Protein AF-A0A6G1RWR8-F1 (afdb_monomer_lite)

Structure (mmCIF, N/CA/C/O backbone):
data_AF-A0A6G1RWR8-F1
#
_entry.id   AF-A0A6G1RWR8-F1
#
loop_
_atom_site.group_PDB
_atom_site.id
_atom_site.type_symbol
_atom_site.label_atom_id
_atom_site.label_alt_id
_atom_site.label_comp_id
_atom_site.label_asym_id
_atom_site.label_entity_id
_atom_site.label_seq_id
_atom_site.pdbx_PDB_ins_code
_atom_site.Cartn_x
_atom_site.Cartn_y
_atom_site.Cartn_z
_atom_site.occupancy
_atom_site.B_iso_or_equiv
_atom_site.auth_seq_id
_atom_site.auth_comp_id
_atom_site.auth_asym_id
_atom_site.auth_atom_id
_atom_site.pdbx_PDB_model_num
ATOM 1 N N . MET A 1 1 ? -0.742 19.071 -12.437 1.00 59.06 1 MET A N 1
ATOM 2 C CA . MET A 1 1 ? -0.094 18.067 -11.560 1.00 59.06 1 MET A CA 1
ATOM 3 C C . MET A 1 1 ? -0.568 18.169 -10.106 1.00 59.06 1 MET A C 1
ATOM 5 O O . MET A 1 1 ? -0.996 17.156 -9.567 1.00 59.06 1 MET A O 1
ATOM 9 N N . ALA A 1 2 ? -0.638 19.368 -9.507 1.00 69.44 2 ALA A N 1
ATOM 10 C CA . ALA A 1 2 ? -1.100 19.572 -8.121 1.00 69.44 2 ALA A CA 1
ATOM 11 C C . ALA A 1 2 ? -2.490 18.977 -7.775 1.00 69.44 2 ALA A C 1
ATOM 13 O O . ALA A 1 2 ? -2.634 18.325 -6.746 1.00 69.44 2 ALA A O 1
ATOM 14 N N . SER A 1 3 ? -3.495 19.128 -8.649 1.00 77.38 3 SER A N 1
ATOM 15 C CA . SER A 1 3 ? -4.857 18.605 -8.405 1.00 77.38 3 SER A CA 1
ATOM 16 C C . SER A 1 3 ? -4.926 17.067 -8.364 1.00 77.38 3 SER A C 1
ATOM 18 O O . SER A 1 3 ? -5.591 16.506 -7.498 1.00 77.38 3 SER A O 1
ATOM 20 N N . SER A 1 4 ? -4.173 16.376 -9.230 1.00 79.12 4 SER A N 1
ATOM 21 C CA . SER A 1 4 ? -4.110 14.903 -9.246 1.00 79.12 4 SER A CA 1
ATOM 22 C C . SER A 1 4 ? -3.431 14.353 -7.985 1.00 79.12 4 SER A C 1
ATOM 24 O O . SER A 1 4 ? -3.914 13.406 -7.363 1.00 79.12 4 SER A O 1
ATOM 26 N N . ARG A 1 5 ? -2.356 15.014 -7.536 1.00 85.38 5 ARG A N 1
ATOM 27 C CA . ARG A 1 5 ? -1.682 14.672 -6.279 1.00 85.38 5 ARG A CA 1
ATOM 28 C C . ARG A 1 5 ? -2.607 14.856 -5.076 1.00 85.38 5 ARG A C 1
ATOM 30 O O . ARG A 1 5 ? -2.681 13.965 -4.233 1.00 85.38 5 ARG A O 1
ATOM 37 N N . GLN A 1 6 ? -3.316 15.981 -5.008 1.00 87.44 6 GLN A N 1
ATOM 38 C CA . GLN A 1 6 ? -4.232 16.276 -3.909 1.00 87.44 6 GLN A CA 1
ATOM 39 C C . GLN A 1 6 ? -5.359 15.238 -3.812 1.00 87.44 6 GLN A C 1
ATOM 41 O O . GLN A 1 6 ? -5.591 14.695 -2.734 1.00 87.44 6 GLN A O 1
ATOM 46 N N . ALA A 1 7 ? -5.964 14.866 -4.943 1.00 85.38 7 ALA A N 1
ATOM 47 C CA . ALA A 1 7 ? -6.987 13.823 -4.986 1.00 85.38 7 ALA A CA 1
ATOM 48 C C . ALA A 1 7 ? -6.465 12.465 -4.477 1.00 85.38 7 ALA A C 1
ATOM 50 O O . ALA A 1 7 ? -7.168 11.750 -3.763 1.00 85.38 7 ALA A O 1
ATOM 51 N N . LYS A 1 8 ? -5.210 12.111 -4.788 1.00 86.62 8 LYS A N 1
ATOM 52 C CA . LYS A 1 8 ? -4.583 10.873 -4.295 1.00 86.62 8 LYS A CA 1
ATOM 53 C C . LYS A 1 8 ? -4.348 10.902 -2.782 1.00 86.62 8 LYS A C 1
ATOM 55 O O . LYS A 1 8 ? -4.562 9.897 -2.108 1.00 86.62 8 LYS A O 1
ATOM 60 N N . ILE A 1 9 ? -3.946 12.054 -2.243 1.00 90.19 9 ILE A N 1
ATOM 61 C CA . ILE A 1 9 ? -3.770 12.251 -0.797 1.00 90.19 9 ILE A CA 1
ATOM 62 C C . ILE A 1 9 ? -5.111 12.137 -0.073 1.00 90.19 9 ILE A C 1
ATOM 64 O O . ILE A 1 9 ? -5.192 11.478 0.961 1.00 90.19 9 ILE A O 1
ATOM 68 N N . GLU A 1 10 ? -6.159 12.761 -0.605 1.00 90.06 10 GLU A N 1
ATOM 69 C CA . GLU A 1 10 ? -7.504 12.707 -0.029 1.00 90.06 10 GLU A CA 1
ATOM 70 C C . GLU A 1 10 ? -8.055 11.281 -0.024 1.00 90.06 10 GLU A C 1
ATOM 72 O O . GLU A 1 10 ? -8.489 10.809 1.026 1.00 90.06 10 GLU A O 1
ATOM 77 N N . ARG A 1 11 ? -7.929 10.551 -1.140 1.00 86.69 11 ARG A N 1
ATOM 78 C CA . ARG A 1 11 ? -8.303 9.128 -1.210 1.00 86.69 11 ARG A CA 1
ATOM 79 C C . ARG A 1 11 ? -7.557 8.283 -0.182 1.00 86.69 11 ARG A C 1
ATOM 81 O O . ARG A 1 11 ? -8.170 7.493 0.530 1.00 86.69 11 ARG A O 1
ATOM 88 N N . TYR A 1 12 ? -6.244 8.479 -0.059 1.00 90.69 12 TYR A N 1
ATOM 89 C CA . TYR A 1 12 ? -5.443 7.755 0.926 1.00 90.69 12 TYR A CA 1
ATOM 90 C C . TYR A 1 12 ? -5.878 8.062 2.366 1.00 90.69 12 TYR A C 1
ATOM 92 O O . TYR A 1 12 ? -6.000 7.149 3.182 1.00 90.69 12 TYR A O 1
ATOM 100 N N . LYS A 1 13 ? -6.152 9.334 2.684 1.00 93.88 13 LYS A N 1
ATOM 101 C CA . LYS A 1 13 ? -6.655 9.739 4.006 1.00 93.88 13 LYS A CA 1
ATOM 102 C C . LYS A 1 13 ? -7.998 9.081 4.323 1.00 93.88 13 LYS A C 1
ATOM 104 O O . LYS A 1 13 ? -8.129 8.508 5.399 1.00 93.88 13 LYS A O 1
ATOM 109 N N . GLN A 1 14 ? -8.940 9.102 3.380 1.00 88.94 14 GLN A N 1
ATOM 110 C CA . GLN A 1 14 ? -10.250 8.460 3.531 1.00 88.94 14 GLN A CA 1
ATOM 111 C C . GLN A 1 14 ? -10.119 6.947 3.746 1.00 88.94 14 GLN A C 1
ATOM 113 O O . GLN A 1 14 ? -10.726 6.397 4.662 1.00 88.94 14 GLN A O 1
ATOM 118 N N . LYS A 1 15 ? -9.272 6.271 2.959 1.00 91.38 15 LYS A N 1
ATOM 119 C CA . LYS A 1 15 ? -8.983 4.837 3.122 1.00 91.38 15 LYS A CA 1
ATOM 120 C C . LYS A 1 15 ? -8.427 4.531 4.513 1.00 91.38 15 LYS A C 1
ATOM 122 O O . LYS A 1 15 ? -8.908 3.619 5.178 1.00 91.38 15 LYS A O 1
ATOM 127 N N . LYS A 1 16 ? -7.461 5.328 4.974 1.00 94.44 16 LYS A N 1
ATOM 128 C CA . LYS A 1 16 ? -6.841 5.164 6.293 1.00 94.44 16 LYS A CA 1
ATOM 129 C C . LYS A 1 16 ? -7.837 5.385 7.435 1.00 94.44 16 LYS A C 1
ATOM 131 O O . LYS A 1 16 ? -7.812 4.652 8.417 1.00 94.44 16 LYS A O 1
ATOM 136 N N . GLU A 1 17 ? -8.713 6.377 7.315 1.00 93.44 17 GLU A N 1
ATOM 137 C CA . GLU A 1 17 ? -9.764 6.634 8.302 1.00 93.44 17 GLU A CA 1
ATOM 138 C C . GLU A 1 17 ? -10.762 5.471 8.388 1.00 93.44 17 GLU A C 1
ATOM 140 O O . GLU A 1 17 ? -11.056 4.999 9.488 1.00 93.44 17 GLU A O 1
ATOM 145 N N . LEU A 1 18 ? -11.213 4.951 7.240 1.00 92.12 18 LEU A N 1
ATOM 146 C CA . LEU A 1 18 ? -12.083 3.774 7.178 1.00 92.12 18 LEU A CA 1
ATOM 147 C C . LEU A 1 18 ? -11.425 2.542 7.812 1.00 92.12 18 LEU A C 1
ATOM 149 O O . LEU A 1 18 ? -12.064 1.829 8.583 1.00 92.12 18 LEU A O 1
ATOM 153 N N . GLU A 1 19 ? -10.146 2.299 7.525 1.00 93.50 19 GLU A N 1
ATOM 154 C CA . GLU A 1 19 ? -9.398 1.178 8.103 1.00 93.50 19 GLU A CA 1
ATOM 155 C C . GLU A 1 19 ? -9.216 1.314 9.615 1.00 93.50 19 GLU A C 1
ATOM 157 O O . GLU A 1 19 ? -9.392 0.332 10.335 1.00 93.50 19 GLU A O 1
ATOM 162 N N . ASN A 1 20 ? -8.938 2.520 10.110 1.00 95.25 20 ASN A N 1
ATOM 163 C CA . ASN A 1 20 ? -8.843 2.781 11.545 1.00 95.25 20 ASN A CA 1
ATOM 164 C C . ASN A 1 20 ? -10.181 2.532 12.256 1.00 95.25 20 ASN A C 1
ATOM 166 O O . ASN A 1 20 ? -10.202 1.929 13.328 1.00 95.25 20 ASN A O 1
ATOM 170 N N . ARG A 1 21 ? -11.297 2.965 11.654 1.00 93.62 21 ARG A N 1
ATOM 171 C CA . ARG A 1 21 ? -12.649 2.761 12.198 1.00 93.62 21 ARG A CA 1
ATOM 172 C C . ARG A 1 21 ? -13.044 1.284 12.198 1.00 93.62 21 ARG A C 1
ATOM 174 O O . ARG A 1 21 ? -13.589 0.789 13.177 1.00 93.62 21 ARG A O 1
ATOM 181 N N . LEU A 1 22 ? -12.706 0.550 11.139 1.00 95.12 22 LEU A N 1
ATOM 182 C CA . LEU A 1 22 ? -12.885 -0.901 11.108 1.00 95.12 22 LEU A CA 1
ATOM 183 C C . LEU A 1 22 ? -12.027 -1.595 12.169 1.00 95.12 22 LEU A C 1
ATOM 185 O O . LEU A 1 22 ? -12.517 -2.494 12.842 1.00 95.12 22 LEU A O 1
ATOM 189 N N . ALA A 1 23 ? -10.772 -1.178 12.351 1.00 94.88 23 ALA A N 1
ATOM 190 C CA . ALA A 1 23 ? -9.876 -1.770 13.340 1.00 94.88 23 ALA A CA 1
ATOM 191 C C . ALA A 1 23 ? -10.373 -1.573 14.778 1.00 94.88 23 ALA A C 1
ATOM 193 O O . ALA A 1 23 ? -10.276 -2.503 15.577 1.00 94.88 23 ALA A O 1
ATOM 194 N N . SER A 1 24 ? -10.934 -0.401 15.101 1.00 92.75 24 SER A N 1
ATOM 195 C CA . SER A 1 24 ? -11.496 -0.149 16.430 1.00 92.75 24 SER A CA 1
ATOM 196 C C . SER A 1 24 ? -12.774 -0.945 16.686 1.00 92.75 24 SER A C 1
ATOM 198 O O . SER A 1 24 ? -12.946 -1.451 17.786 1.00 92.75 24 SER A O 1
ATOM 200 N N . MET A 1 25 ? -13.650 -1.092 15.688 1.00 93.19 25 MET A N 1
ATOM 201 C CA . MET A 1 25 ? -14.906 -1.843 15.824 1.00 93.19 25 MET A CA 1
ATOM 202 C C . MET A 1 25 ? -14.697 -3.360 15.803 1.00 93.19 25 MET A C 1
ATOM 204 O O . MET A 1 25 ? -15.447 -4.097 16.442 1.00 93.19 25 MET A O 1
ATOM 208 N N . ARG A 1 26 ? -13.668 -3.835 15.094 1.00 94.81 26 ARG A N 1
ATOM 209 C CA . ARG A 1 26 ? -13.387 -5.260 14.889 1.00 94.81 26 ARG A CA 1
ATOM 210 C C . ARG A 1 26 ? -13.310 -6.042 16.196 1.00 94.81 26 ARG A C 1
ATOM 212 O O . ARG A 1 26 ? -13.895 -7.113 16.284 1.00 94.81 26 ARG A O 1
ATOM 219 N N . THR A 1 27 ? -12.622 -5.509 17.202 1.00 93.81 27 THR A N 1
ATOM 220 C CA . THR A 1 27 ? -12.451 -6.183 18.496 1.00 93.81 27 THR A CA 1
ATOM 221 C C . THR A 1 27 ? -13.779 -6.393 19.218 1.00 93.81 27 THR A C 1
ATOM 223 O O . THR A 1 27 ? -13.993 -7.467 19.767 1.00 93.81 27 THR A O 1
ATOM 226 N N . PHE A 1 28 ? -14.679 -5.406 19.184 1.00 92.81 28 PHE A N 1
ATOM 227 C CA . PHE A 1 28 ? -16.002 -5.487 19.815 1.00 92.81 28 PHE A CA 1
ATOM 228 C C . PHE A 1 28 ? -16.946 -6.437 19.072 1.00 92.81 28 PHE A C 1
ATOM 230 O O . PHE A 1 28 ? -17.734 -7.148 19.695 1.00 92.81 28 PHE A O 1
ATOM 237 N N . VAL A 1 29 ? -16.858 -6.465 17.739 1.00 93.31 29 VAL A N 1
ATOM 238 C CA . VAL A 1 29 ? -17.650 -7.380 16.907 1.00 93.31 29 VAL A CA 1
ATOM 239 C C . VAL A 1 29 ? -17.175 -8.823 17.093 1.00 93.31 29 VAL A C 1
ATOM 241 O O . VAL A 1 29 ? -17.995 -9.710 17.308 1.00 93.31 29 VAL A O 1
ATOM 244 N N . GLU A 1 30 ? -15.861 -9.070 17.073 1.00 93.38 30 GLU A N 1
ATOM 245 C CA . GLU A 1 30 ? -15.286 -10.408 17.277 1.00 93.38 30 GLU A CA 1
ATOM 246 C C . GLU A 1 30 ? -15.487 -10.925 18.713 1.00 93.38 30 GLU A C 1
ATOM 248 O O . GLU A 1 30 ? -15.671 -12.126 18.904 1.00 93.38 30 GLU A O 1
ATOM 253 N N . SER A 1 31 ? -15.495 -10.042 19.721 1.00 93.81 31 SER A N 1
ATOM 254 C CA . SER A 1 31 ? -15.768 -10.414 21.118 1.00 93.81 31 SER A CA 1
ATOM 255 C C . SER A 1 31 ? -17.254 -10.644 21.420 1.00 93.81 31 SER A C 1
ATOM 257 O O . SER A 1 31 ? -17.584 -11.082 22.523 1.00 93.81 31 SER A O 1
ATOM 259 N N . GLY A 1 32 ? -18.152 -10.353 20.472 1.00 93.06 32 GLY A N 1
ATOM 260 C CA . GLY A 1 32 ? -19.601 -10.466 20.655 1.00 93.06 32 GLY A CA 1
ATOM 261 C C . GLY A 1 32 ? -20.195 -9.420 21.606 1.00 93.06 32 GLY A C 1
ATOM 262 O O . GLY A 1 32 ? -21.299 -9.613 22.106 1.00 93.06 32 GLY A O 1
ATOM 263 N N . GLN A 1 33 ? -19.468 -8.335 21.881 1.00 94.56 33 GLN A N 1
ATOM 264 C CA . GLN A 1 33 ? -19.919 -7.230 22.736 1.00 94.56 33 GLN A CA 1
ATOM 265 C C . GLN A 1 33 ? -20.594 -6.100 21.949 1.00 94.56 33 GLN A C 1
ATOM 267 O O . GLN A 1 33 ? -21.084 -5.154 22.559 1.00 94.56 33 GLN A O 1
ATOM 272 N N . ALA A 1 34 ? -20.571 -6.167 20.617 1.00 94.25 34 ALA A N 1
ATOM 273 C CA . ALA A 1 34 ? -21.167 -5.164 19.748 1.00 94.25 34 ALA A CA 1
ATOM 274 C C . ALA A 1 34 ? -22.686 -5.343 19.611 1.00 94.25 34 ALA A C 1
ATOM 276 O O . ALA A 1 34 ? -23.177 -6.458 19.419 1.00 94.25 34 ALA A O 1
ATOM 277 N N . ASP A 1 35 ? -23.411 -4.227 19.630 1.00 95.06 35 ASP A N 1
ATOM 278 C CA . ASP A 1 35 ? -24.854 -4.199 19.381 1.00 95.06 35 ASP A CA 1
ATOM 279 C C . ASP A 1 35 ? -25.171 -4.472 17.894 1.00 95.06 35 ASP A C 1
ATOM 281 O O . ASP A 1 35 ? -24.317 -4.301 17.019 1.00 95.06 35 ASP A O 1
ATOM 285 N N . GLU A 1 36 ? -26.416 -4.848 17.568 1.00 95.81 36 GLU A N 1
ATOM 286 C CA . GLU A 1 36 ? -26.823 -5.185 16.187 1.00 95.81 36 GLU A CA 1
ATOM 287 C C . GLU A 1 36 ? -26.507 -4.060 15.183 1.00 95.81 36 GLU A C 1
ATOM 289 O O . GLU A 1 36 ? -26.007 -4.311 14.083 1.00 95.81 36 GLU A O 1
ATOM 294 N N . ASP A 1 37 ? -26.739 -2.806 15.579 1.00 95.06 37 ASP A N 1
ATOM 295 C CA . ASP A 1 37 ? -26.461 -1.642 14.738 1.00 95.06 37 ASP A CA 1
ATOM 296 C C . ASP A 1 37 ? -24.958 -1.449 14.489 1.00 95.06 37 ASP A C 1
ATOM 298 O O . ASP A 1 37 ? -24.558 -1.125 13.369 1.00 95.06 37 ASP A O 1
ATOM 302 N N . GLN A 1 38 ? -24.112 -1.726 15.486 1.00 94.19 38 GLN A N 1
ATOM 303 C CA . GLN A 1 38 ? -22.653 -1.655 15.348 1.00 94.19 38 GLN A CA 1
ATOM 304 C C . GLN A 1 38 ? -22.124 -2.764 14.436 1.00 94.19 38 GLN A C 1
ATOM 306 O O . GLN A 1 38 ? -21.238 -2.527 13.615 1.00 94.19 38 GLN A O 1
ATOM 311 N N . ILE A 1 39 ? -22.693 -3.968 14.540 1.00 95.06 39 ILE A N 1
ATOM 312 C CA . ILE A 1 39 ? -22.370 -5.091 13.655 1.00 95.06 39 ILE A CA 1
ATOM 313 C C . ILE A 1 39 ? -22.747 -4.740 12.211 1.00 95.06 39 ILE A C 1
ATOM 315 O O . ILE A 1 39 ? -21.956 -4.950 11.286 1.00 95.06 39 ILE A O 1
ATOM 319 N N . ARG A 1 40 ? -23.935 -4.158 12.001 1.00 96.56 40 ARG A N 1
ATOM 320 C CA . ARG A 1 40 ? -24.382 -3.718 10.675 1.00 96.56 40 ARG A CA 1
ATOM 321 C C . ARG A 1 40 ? -23.455 -2.644 10.106 1.00 96.56 40 ARG A C 1
ATOM 323 O O . ARG A 1 40 ? -23.021 -2.773 8.963 1.00 96.56 40 ARG A O 1
ATOM 330 N N . GLU A 1 41 ? -23.121 -1.619 10.891 1.00 95.38 41 GLU A N 1
ATOM 331 C CA . GLU A 1 41 ? -22.192 -0.557 10.483 1.00 95.38 41 GLU A CA 1
ATOM 332 C C . GLU A 1 41 ? -20.818 -1.132 10.107 1.00 95.38 41 GLU A C 1
ATOM 334 O O . GLU A 1 41 ? -20.287 -0.802 9.045 1.00 95.38 41 GLU A O 1
ATOM 339 N N . PHE A 1 42 ? -20.278 -2.050 10.913 1.00 96.56 42 PHE A N 1
ATOM 340 C CA . PHE A 1 42 ? -19.000 -2.708 10.644 1.00 96.56 42 PHE A CA 1
ATOM 341 C C . PHE A 1 42 ? -18.982 -3.405 9.277 1.00 96.56 42 PHE A C 1
ATOM 343 O O . PHE A 1 42 ? -18.079 -3.170 8.470 1.00 96.56 42 PHE A O 1
ATOM 350 N N . TYR A 1 43 ? -19.992 -4.222 8.966 1.00 95.94 43 TYR A N 1
ATOM 351 C CA . TYR A 1 43 ? -20.035 -4.928 7.683 1.00 95.94 43 TYR A CA 1
ATOM 352 C C . TYR A 1 43 ? -20.311 -4.000 6.495 1.00 95.94 43 TYR A C 1
ATOM 354 O O . TYR A 1 43 ? -19.751 -4.214 5.418 1.00 95.94 43 TYR A O 1
ATOM 362 N N . VAL A 1 44 ? -21.101 -2.937 6.672 1.00 96.44 44 VAL A N 1
ATOM 363 C CA . VAL A 1 44 ? -21.294 -1.915 5.629 1.00 96.44 44 VAL A CA 1
ATOM 364 C C . VAL A 1 44 ? -19.974 -1.205 5.316 1.00 96.44 44 VAL A C 1
ATOM 366 O O . VAL A 1 44 ? -19.606 -1.090 4.144 1.00 96.44 44 VAL A O 1
ATOM 369 N N . LEU A 1 45 ? -19.219 -0.797 6.340 1.00 95.62 45 LEU A N 1
ATOM 370 C CA . LEU A 1 45 ? -17.889 -0.203 6.177 1.00 95.62 45 LEU A CA 1
ATOM 371 C C . LEU A 1 45 ? -16.907 -1.182 5.519 1.00 95.62 45 LEU A C 1
ATOM 373 O O . LEU A 1 45 ? -16.110 -0.787 4.665 1.00 95.62 45 LEU A O 1
ATOM 377 N N . GLN A 1 46 ? -16.987 -2.471 5.857 1.00 95.56 46 GLN A N 1
ATOM 378 C CA . GLN A 1 46 ? -16.152 -3.506 5.253 1.00 95.56 46 GLN A CA 1
ATOM 379 C C . GLN A 1 46 ? -16.438 -3.660 3.752 1.00 95.56 46 GLN A C 1
ATOM 381 O O . GLN A 1 46 ? -15.502 -3.758 2.955 1.00 95.56 46 GLN A O 1
ATOM 386 N N . ILE A 1 47 ? -17.713 -3.645 3.351 1.00 96.19 47 ILE A N 1
ATOM 387 C CA . ILE A 1 47 ? -18.119 -3.678 1.940 1.00 96.19 47 ILE A CA 1
ATOM 388 C C . ILE A 1 47 ? -17.613 -2.427 1.217 1.00 96.19 47 ILE A C 1
ATOM 390 O O . ILE A 1 47 ? -17.011 -2.541 0.152 1.00 96.19 47 ILE A O 1
ATOM 394 N N . GLN A 1 48 ? -17.785 -1.240 1.807 1.00 93.56 48 GLN A N 1
ATOM 395 C CA . GLN A 1 48 ? -17.291 0.012 1.226 1.00 93.56 48 GLN A CA 1
ATOM 396 C C . GLN A 1 48 ? -15.772 -0.002 1.024 1.00 93.56 48 GLN A C 1
ATOM 398 O O . GLN A 1 48 ? -15.291 0.384 -0.044 1.00 93.56 48 GLN A O 1
ATOM 403 N N . LYS A 1 49 ? -15.010 -0.505 2.005 1.00 94.81 49 LYS A N 1
ATOM 404 C CA . LYS A 1 49 ? -13.562 -0.708 1.869 1.00 94.81 49 LYS A CA 1
ATOM 405 C C . LYS A 1 49 ? -13.247 -1.583 0.653 1.00 94.81 49 LYS A C 1
ATOM 407 O O . LYS A 1 49 ? -12.425 -1.193 -0.174 1.00 94.81 49 LYS A O 1
ATOM 412 N N . TRP A 1 50 ? -13.897 -2.740 0.532 1.00 95.81 50 TRP A N 1
ATOM 413 C CA . TRP A 1 50 ? -13.645 -3.676 -0.565 1.00 95.81 50 TRP A CA 1
ATOM 414 C C . TRP A 1 50 ? -14.052 -3.134 -1.932 1.00 95.81 50 TRP A C 1
ATOM 416 O O . TRP A 1 50 ? -13.356 -3.412 -2.906 1.00 95.81 50 TRP A O 1
ATOM 426 N N . ILE A 1 51 ? -15.113 -2.329 -2.019 1.00 94.00 51 ILE A N 1
ATOM 427 C CA . ILE A 1 51 ? -15.478 -1.621 -3.253 1.00 94.00 51 ILE A CA 1
ATOM 428 C C . ILE A 1 51 ? -14.331 -0.700 -3.676 1.00 94.00 51 ILE A C 1
ATOM 430 O O . ILE A 1 51 ? -13.864 -0.787 -4.809 1.00 94.00 51 ILE A O 1
ATOM 434 N N . ASN A 1 52 ? -13.830 0.129 -2.757 1.00 90.25 52 ASN A N 1
ATOM 435 C CA . ASN A 1 52 ? -12.730 1.048 -3.048 1.00 90.25 52 ASN A CA 1
ATOM 436 C C . ASN A 1 52 ? -11.456 0.302 -3.464 1.00 90.25 52 ASN A C 1
ATOM 438 O O . ASN A 1 52 ? -10.842 0.657 -4.464 1.00 90.25 52 ASN A O 1
ATOM 442 N N . THR A 1 53 ? -11.090 -0.765 -2.746 1.00 93.69 53 THR A N 1
ATOM 443 C CA . THR A 1 53 ? -9.950 -1.614 -3.121 1.00 93.69 53 THR A CA 1
ATOM 444 C C . THR A 1 53 ? -10.149 -2.245 -4.495 1.00 93.69 53 THR A C 1
ATOM 446 O O . THR A 1 53 ? -9.239 -2.207 -5.309 1.00 93.69 53 THR A O 1
ATOM 449 N N . SER A 1 54 ? -11.339 -2.763 -4.798 1.00 95.75 54 SER A N 1
ATOM 450 C CA . SER A 1 54 ? -11.611 -3.382 -6.101 1.00 95.75 54 SER A CA 1
ATOM 451 C C . SER A 1 54 ? -11.466 -2.383 -7.248 1.00 95.75 54 SER A C 1
ATOM 453 O O . SER A 1 54 ? -10.916 -2.729 -8.285 1.00 95.75 54 SER A O 1
ATOM 455 N N . LEU A 1 55 ? -11.910 -1.135 -7.066 1.00 90.31 55 LEU A N 1
ATOM 456 C CA . LEU A 1 55 ? -11.731 -0.081 -8.068 1.00 90.31 55 LEU A CA 1
ATOM 457 C C . LEU A 1 55 ? -10.250 0.273 -8.281 1.00 90.31 55 LEU A C 1
ATOM 459 O O . LEU A 1 55 ? -9.834 0.441 -9.425 1.00 90.31 55 LEU A O 1
ATOM 463 N N . GLU A 1 56 ? -9.457 0.353 -7.206 1.00 89.88 56 GLU A N 1
ATOM 464 C CA . GLU A 1 56 ? -8.000 0.566 -7.285 1.00 89.88 56 GLU A CA 1
ATOM 465 C C . GLU A 1 56 ? -7.299 -0.590 -8.021 1.00 89.88 56 GLU A C 1
ATOM 467 O O . GLU A 1 56 ? -6.457 -0.356 -8.889 1.00 89.88 56 GLU A O 1
ATOM 472 N N . GLU A 1 57 ? -7.674 -1.834 -7.716 1.00 95.75 57 GLU A N 1
ATOM 473 C CA . GLU A 1 57 ? -7.113 -3.025 -8.361 1.00 95.75 57 GLU A CA 1
ATOM 474 C C . GLU A 1 57 ? -7.500 -3.119 -9.842 1.00 95.75 57 GLU A C 1
ATOM 476 O O . GLU A 1 57 ? -6.665 -3.484 -10.663 1.00 95.75 57 GLU A O 1
ATOM 481 N N . ILE A 1 58 ? -8.725 -2.736 -10.222 1.00 96.19 58 ILE A N 1
ATOM 482 C CA . ILE A 1 58 ? -9.137 -2.684 -11.636 1.00 96.19 58 ILE A CA 1
ATOM 483 C C . ILE A 1 58 ? -8.264 -1.693 -12.415 1.00 96.19 58 ILE A C 1
ATOM 485 O O . ILE A 1 58 ? -7.759 -2.038 -13.481 1.00 96.19 58 ILE A O 1
ATOM 489 N N . GLU A 1 59 ? -8.027 -0.495 -11.873 1.00 92.12 59 GLU A N 1
ATOM 490 C CA . GLU A 1 59 ? -7.147 0.495 -12.508 1.00 92.12 59 GLU A CA 1
ATOM 491 C C . GLU A 1 59 ? -5.706 -0.031 -12.642 1.00 92.12 59 GLU A C 1
ATOM 493 O O . GLU A 1 59 ? -5.065 0.153 -13.680 1.00 92.12 59 GLU A O 1
ATOM 498 N N . SER A 1 60 ? -5.208 -0.724 -11.614 1.00 95.56 60 SER A N 1
ATOM 499 C CA . SER A 1 60 ? -3.891 -1.374 -11.623 1.00 95.56 60 SER A CA 1
ATOM 500 C C . SER A 1 60 ? -3.791 -2.455 -12.709 1.00 95.56 60 SER A C 1
ATOM 502 O O . SER A 1 60 ? -2.847 -2.461 -13.504 1.00 95.56 60 SER A O 1
ATOM 504 N N . ILE A 1 61 ? -4.803 -3.325 -12.807 1.00 97.00 61 ILE A N 1
ATOM 505 C CA . ILE A 1 61 ? -4.883 -4.385 -13.820 1.00 97.00 61 ILE A CA 1
ATOM 506 C C . ILE A 1 61 ? -4.935 -3.785 -15.227 1.00 97.00 61 ILE A C 1
ATOM 508 O O . ILE A 1 61 ? -4.239 -4.268 -16.121 1.00 97.00 61 ILE A O 1
ATOM 512 N N . ASP A 1 62 ? -5.711 -2.723 -15.447 1.00 96.00 62 ASP A N 1
ATOM 513 C CA . ASP A 1 62 ? -5.789 -2.061 -16.751 1.00 96.00 62 ASP A CA 1
ATOM 514 C C . ASP A 1 62 ? -4.418 -1.520 -17.193 1.00 96.00 62 ASP A C 1
ATOM 516 O O . ASP A 1 62 ? -4.013 -1.706 -18.347 1.00 96.00 62 ASP A O 1
ATOM 520 N N . GLN A 1 63 ? -3.658 -0.917 -16.272 1.00 94.00 63 GLN A N 1
ATOM 521 C CA . GLN A 1 63 ? -2.293 -0.448 -16.536 1.00 94.00 63 GLN A CA 1
ATOM 522 C C . GLN A 1 63 ? -1.340 -1.610 -16.855 1.00 94.00 63 GLN A C 1
ATOM 524 O O . GLN A 1 63 ? -0.573 -1.534 -17.821 1.00 94.00 63 GLN A O 1
ATOM 529 N N . GLU A 1 64 ? -1.407 -2.710 -16.101 1.00 95.44 64 GLU A N 1
ATOM 530 C CA . GLU A 1 64 ? -0.600 -3.907 -16.360 1.00 95.44 64 GLU A CA 1
ATOM 531 C C . GLU A 1 64 ? -0.923 -4.516 -17.732 1.00 95.44 64 GLU A C 1
ATOM 533 O O . GLU A 1 64 ? -0.022 -4.840 -18.514 1.00 95.44 64 GLU A O 1
ATOM 538 N N . MET A 1 65 ? -2.208 -4.605 -18.077 1.00 94.88 65 MET A N 1
ATOM 539 C CA . MET A 1 65 ? -2.670 -5.143 -19.353 1.00 94.88 65 MET A CA 1
ATOM 540 C C . MET A 1 65 ? -2.120 -4.359 -20.547 1.00 94.88 65 MET A C 1
ATOM 542 O O . MET A 1 65 ? -1.779 -4.965 -21.567 1.00 94.88 65 MET A O 1
ATOM 546 N N . VAL A 1 66 ? -1.974 -3.034 -20.441 1.00 95.12 66 VAL A N 1
ATOM 547 C CA . VAL A 1 66 ? -1.328 -2.211 -21.480 1.00 95.12 66 VAL A CA 1
ATOM 548 C C . VAL A 1 66 ? 0.139 -2.614 -21.674 1.00 95.12 66 VAL A C 1
ATOM 550 O O . VAL A 1 66 ? 0.587 -2.784 -22.813 1.00 95.12 66 VAL A O 1
ATOM 553 N N . ILE A 1 67 ? 0.882 -2.833 -20.586 1.00 92.44 67 ILE A N 1
ATOM 554 C CA . ILE A 1 67 ? 2.295 -3.249 -20.630 1.00 92.44 67 ILE A CA 1
ATOM 555 C C . ILE A 1 67 ? 2.428 -4.664 -21.210 1.00 92.44 67 ILE A C 1
ATOM 557 O O . ILE A 1 67 ? 3.284 -4.929 -22.057 1.00 92.44 67 ILE A O 1
ATOM 561 N N . LEU A 1 68 ? 1.564 -5.590 -20.797 1.00 92.50 68 LEU A N 1
ATOM 562 C CA . LEU A 1 68 ? 1.582 -6.963 -21.300 1.00 92.50 68 LEU A CA 1
ATOM 563 C C . LEU A 1 68 ? 1.267 -7.026 -22.800 1.00 92.50 68 LEU A C 1
ATOM 565 O O . LEU A 1 68 ? 1.927 -7.766 -23.539 1.00 92.50 68 LEU A O 1
ATOM 569 N N . ARG A 1 69 ? 0.312 -6.216 -23.272 1.00 93.69 69 ARG A N 1
ATOM 570 C CA . ARG A 1 69 ? -0.006 -6.093 -24.702 1.00 93.69 69 ARG A CA 1
ATOM 571 C C . ARG A 1 69 ? 1.158 -5.501 -25.494 1.00 93.69 69 ARG A C 1
ATOM 573 O O . ARG A 1 69 ? 1.501 -6.053 -26.539 1.00 93.69 69 ARG A O 1
ATOM 580 N N . SER A 1 70 ? 1.807 -4.446 -24.994 1.00 85.56 70 SER A N 1
ATOM 581 C CA . SER A 1 70 ? 2.959 -3.838 -25.678 1.00 85.56 70 SER A CA 1
ATOM 582 C C . SER A 1 70 ? 4.156 -4.797 -25.766 1.00 85.56 70 SER A C 1
ATOM 584 O O . SER A 1 70 ? 4.804 -4.898 -26.813 1.00 85.56 70 SER A O 1
ATOM 586 N N . ARG A 1 71 ? 4.394 -5.611 -24.726 1.00 82.38 71 ARG A N 1
ATOM 587 C CA . ARG A 1 71 ? 5.380 -6.703 -24.762 1.00 82.38 71 ARG A CA 1
ATOM 588 C C . ARG A 1 71 ? 5.028 -7.765 -25.802 1.00 82.38 71 ARG A C 1
ATOM 590 O O . ARG A 1 71 ? 5.914 -8.245 -26.505 1.00 82.38 71 ARG A O 1
ATOM 597 N N . ALA A 1 72 ? 3.757 -8.152 -25.902 1.00 73.31 72 ALA A N 1
ATOM 598 C CA . ALA A 1 72 ? 3.308 -9.133 -26.889 1.00 73.31 72 ALA A CA 1
ATOM 599 C C . ALA A 1 72 ? 3.519 -8.633 -28.328 1.00 73.31 72 ALA A C 1
ATOM 601 O O . ALA A 1 72 ? 3.968 -9.404 -29.176 1.00 73.31 72 ALA A O 1
ATOM 602 N N . THR A 1 73 ? 3.289 -7.340 -28.589 1.00 73.06 73 THR A N 1
ATOM 603 C CA . THR A 1 73 ? 3.597 -6.721 -29.889 1.00 73.06 73 THR A CA 1
ATOM 604 C C . THR A 1 73 ? 5.098 -6.601 -30.151 1.00 73.06 73 THR A C 1
ATOM 606 O O . THR A 1 73 ? 5.527 -6.825 -31.275 1.00 73.06 73 THR A O 1
ATOM 609 N N . ALA A 1 74 ? 5.919 -6.339 -29.128 1.00 64.88 74 ALA A N 1
ATOM 610 C CA . ALA A 1 74 ? 7.379 -6.279 -29.265 1.00 64.88 74 ALA A CA 1
ATOM 611 C C . ALA A 1 74 ? 8.029 -7.660 -29.487 1.00 64.88 74 ALA A C 1
ATOM 613 O O . ALA A 1 74 ? 9.154 -7.746 -29.971 1.00 64.88 74 ALA A O 1
ATOM 614 N N . LYS A 1 75 ? 7.330 -8.747 -29.135 1.00 60.97 75 LYS A N 1
ATOM 615 C CA . LYS A 1 75 ? 7.771 -10.131 -29.367 1.00 60.97 75 LYS A CA 1
ATOM 616 C C . LYS A 1 75 ? 7.377 -10.667 -30.751 1.00 60.97 75 LYS A C 1
ATOM 618 O O . LYS A 1 75 ? 7.767 -11.783 -31.089 1.00 60.97 75 LYS A O 1
ATOM 623 N N . GLN A 1 76 ? 6.617 -9.908 -31.546 1.00 53.75 76 GLN A N 1
ATOM 624 C CA . GLN A 1 76 ? 6.403 -10.246 -32.953 1.00 53.75 76 GLN A CA 1
ATOM 625 C C . GLN A 1 76 ? 7.727 -10.055 -33.709 1.00 53.75 76 GLN A C 1
ATOM 627 O O . GLN A 1 76 ? 8.296 -8.964 -33.643 1.00 53.75 76 GLN A O 1
ATOM 632 N N . PRO A 1 77 ? 8.246 -11.082 -34.404 1.00 52.88 77 PRO A N 1
ATOM 633 C CA . PRO A 1 77 ? 9.453 -10.947 -35.205 1.00 52.88 77 PRO A CA 1
ATOM 634 C C . PRO A 1 77 ? 9.146 -10.033 -36.392 1.00 52.88 77 PRO A C 1
ATOM 636 O O . PRO A 1 77 ? 8.589 -10.459 -37.403 1.00 52.88 77 PRO A O 1
ATOM 639 N N . SER A 1 78 ? 9.480 -8.751 -36.276 1.00 52.62 78 SER A N 1
ATOM 640 C CA . SER A 1 78 ? 9.518 -7.882 -37.439 1.00 52.62 78 SER A CA 1
ATOM 641 C C . SER A 1 78 ? 10.730 -8.267 -38.296 1.00 52.62 78 SER A C 1
ATOM 643 O O . SER A 1 78 ? 11.878 -8.012 -37.943 1.00 52.62 78 SER A O 1
ATOM 645 N N . ALA A 1 79 ? 10.405 -8.854 -39.451 1.00 53.91 79 ALA A N 1
ATOM 646 C CA . ALA A 1 79 ? 11.217 -9.060 -40.655 1.00 53.91 79 ALA A CA 1
ATOM 647 C C . ALA A 1 79 ? 11.946 -10.422 -40.826 1.00 53.91 79 ALA A C 1
ATOM 649 O O . ALA A 1 79 ? 12.357 -11.054 -39.851 1.00 53.91 79 ALA A O 1
ATOM 650 N N . PRO A 1 80 ? 12.078 -10.896 -42.092 1.00 53.03 80 PRO A N 1
ATOM 651 C CA . PRO A 1 80 ? 12.629 -12.209 -42.428 1.00 53.03 80 PRO A CA 1
ATOM 652 C C . PRO A 1 80 ? 14.117 -12.312 -42.064 1.00 53.03 80 PRO A C 1
ATOM 654 O O . PRO A 1 80 ? 14.795 -11.287 -41.957 1.00 53.03 80 PRO A O 1
ATOM 657 N N . PRO A 1 81 ? 14.670 -13.534 -41.941 1.00 48.69 81 PRO A N 1
ATOM 658 C CA . PRO A 1 81 ? 16.070 -13.736 -41.611 1.00 48.69 81 PRO A CA 1
ATOM 659 C C . PRO A 1 81 ? 16.934 -13.366 -42.821 1.00 48.69 81 PRO A C 1
ATOM 661 O O . PRO A 1 81 ? 17.342 -14.219 -43.605 1.00 48.69 81 PRO A O 1
ATOM 664 N N . HIS A 1 82 ? 17.256 -12.087 -42.989 1.00 49.84 82 HIS 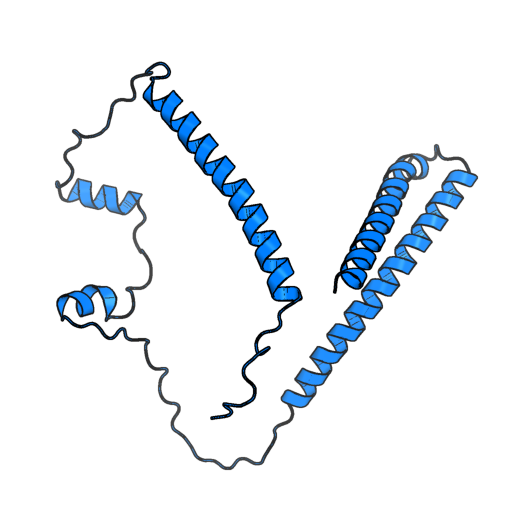A N 1
ATOM 665 C CA . HIS A 1 82 ? 18.488 -11.733 -43.678 1.00 49.84 82 HIS A CA 1
ATOM 666 C C . HIS A 1 82 ? 19.639 -12.004 -42.720 1.00 49.84 82 HIS A C 1
ATOM 668 O O . HIS A 1 82 ? 20.046 -11.171 -41.912 1.00 49.84 82 HIS A O 1
ATOM 674 N N . ALA A 1 83 ? 20.125 -13.240 -42.816 1.00 51.81 83 ALA A N 1
ATOM 675 C CA . ALA A 1 83 ? 21.411 -13.671 -42.322 1.00 51.81 83 ALA A CA 1
ATOM 676 C C . ALA A 1 83 ? 22.506 -12.766 -42.906 1.00 51.81 83 ALA A C 1
ATOM 678 O O . ALA A 1 83 ? 23.117 -13.062 -43.925 1.00 51.81 83 ALA A O 1
ATOM 679 N N . THR A 1 84 ? 22.786 -11.658 -42.231 1.00 52.50 84 THR A N 1
ATOM 680 C CA . THR A 1 84 ? 24.167 -11.208 -42.129 1.00 52.50 84 THR A CA 1
ATOM 681 C C . THR A 1 84 ? 24.657 -11.762 -40.808 1.00 52.50 84 THR A C 1
ATOM 683 O O . THR A 1 84 ? 24.332 -11.268 -39.730 1.00 52.50 84 THR A O 1
ATOM 686 N N . SER A 1 85 ? 25.373 -12.880 -40.893 1.00 56.28 85 SER A N 1
ATOM 687 C CA . SER A 1 85 ? 26.143 -13.444 -39.795 1.00 56.28 85 SER A CA 1
ATOM 688 C C . SER A 1 85 ? 27.183 -12.412 -39.362 1.00 56.28 85 SER A C 1
ATOM 690 O O . SER A 1 85 ? 28.339 -12.439 -39.785 1.00 56.28 85 SER A O 1
ATOM 692 N N . ARG A 1 86 ? 26.770 -11.437 -38.555 1.00 63.53 86 ARG A N 1
ATOM 693 C CA . ARG A 1 86 ? 27.705 -10.568 -37.862 1.00 63.53 86 ARG A CA 1
ATOM 694 C C . ARG A 1 86 ? 28.281 -11.443 -36.749 1.00 63.53 86 ARG A C 1
ATOM 696 O O . ARG A 1 86 ? 27.502 -11.894 -35.909 1.00 63.53 86 ARG A O 1
ATOM 703 N N . PRO A 1 87 ? 29.590 -11.761 -36.756 1.00 65.81 87 PRO A N 1
ATOM 704 C CA . PRO A 1 87 ? 30.162 -12.581 -35.701 1.00 65.81 87 PRO A CA 1
ATOM 705 C C . PRO A 1 87 ? 29.837 -11.909 -34.372 1.00 65.81 87 PRO A C 1
ATOM 707 O O . PRO A 1 87 ? 30.022 -10.694 -34.239 1.00 65.81 87 PRO A O 1
ATOM 710 N N . VAL A 1 88 ? 29.301 -12.685 -33.427 1.00 63.47 88 VAL A N 1
ATOM 711 C CA . VAL A 1 88 ? 29.059 -12.244 -32.053 1.00 63.47 88 VAL A CA 1
ATOM 712 C C . VAL A 1 88 ? 30.407 -11.770 -31.521 1.00 63.47 88 VAL A C 1
ATOM 714 O O . VAL A 1 88 ? 31.275 -12.572 -31.184 1.00 63.47 88 VAL A O 1
ATOM 717 N N . ARG A 1 89 ? 30.639 -10.454 -31.552 1.00 67.25 89 ARG A N 1
ATOM 718 C CA . ARG A 1 89 ? 31.861 -9.875 -31.003 1.00 67.25 89 ARG A CA 1
ATOM 719 C C . ARG A 1 89 ? 31.798 -10.114 -29.504 1.00 67.25 89 ARG A C 1
ATOM 721 O O . ARG A 1 89 ? 30.784 -9.798 -28.885 1.00 67.25 89 ARG A O 1
ATOM 728 N N . ALA A 1 90 ? 32.863 -10.686 -28.946 1.00 76.62 90 ALA A N 1
ATOM 729 C CA . ALA A 1 90 ? 32.988 -10.826 -27.504 1.00 76.62 90 ALA A CA 1
ATOM 730 C C . ALA A 1 90 ? 32.699 -9.462 -26.847 1.00 76.62 90 ALA A C 1
ATOM 732 O O . ALA A 1 90 ? 33.174 -8.443 -27.368 1.00 76.62 90 ALA A O 1
ATOM 733 N N . PRO A 1 91 ? 31.903 -9.418 -25.763 1.00 74.94 91 PRO A N 1
ATOM 734 C CA . PRO A 1 91 ? 31.585 -8.166 -25.093 1.00 74.94 91 PRO A CA 1
ATOM 735 C C . PRO A 1 91 ? 32.893 -7.461 -24.732 1.00 74.94 91 PRO A C 1
ATOM 737 O O . PRO A 1 91 ? 33.777 -8.047 -24.101 1.00 74.94 91 PRO A O 1
ATOM 740 N N . MET A 1 92 ? 33.048 -6.223 -25.205 1.00 70.06 92 MET A N 1
ATOM 741 C CA . MET A 1 92 ? 34.243 -5.438 -24.923 1.00 70.06 92 MET A CA 1
ATOM 742 C C . MET A 1 92 ? 34.336 -5.223 -23.416 1.00 70.06 92 MET A C 1
ATOM 744 O O . MET A 1 92 ? 33.388 -4.752 -22.789 1.00 70.06 92 MET A O 1
ATOM 748 N N . LYS A 1 93 ? 35.482 -5.580 -22.834 1.00 68.81 93 LYS A N 1
ATOM 749 C CA . LYS A 1 93 ? 35.770 -5.265 -21.436 1.00 68.81 93 LYS A CA 1
ATOM 750 C C . LYS A 1 93 ? 35.810 -3.737 -21.302 1.00 68.81 93 LYS A C 1
ATOM 752 O O . LYS A 1 93 ? 36.496 -3.105 -22.112 1.00 68.81 93 LYS A O 1
ATOM 757 N N . PRO A 1 94 ? 35.099 -3.137 -20.333 1.00 70.88 94 PRO A N 1
ATOM 758 C CA . PRO A 1 94 ? 35.213 -1.707 -20.093 1.00 70.88 94 PRO A CA 1
ATOM 759 C C . PRO A 1 94 ? 36.667 -1.390 -19.729 1.00 70.88 94 PRO A C 1
ATOM 761 O O . PRO A 1 94 ? 37.243 -2.026 -18.846 1.00 70.88 94 PRO A O 1
ATOM 764 N N . PHE A 1 95 ? 37.268 -0.440 -20.441 1.00 69.12 95 PHE A N 1
ATOM 765 C CA . PHE A 1 95 ? 38.617 0.049 -20.173 1.00 69.12 95 PHE A CA 1
ATOM 766 C C . PHE A 1 95 ? 38.553 1.536 -19.833 1.00 69.12 95 PHE A C 1
ATOM 768 O O . PHE A 1 95 ? 37.709 2.266 -20.351 1.00 69.12 95 PHE A O 1
ATOM 775 N N . ILE A 1 96 ? 39.448 1.980 -18.956 1.00 70.38 96 ILE A N 1
ATOM 776 C CA . ILE A 1 96 ? 39.587 3.390 -18.596 1.00 70.38 96 ILE A CA 1
ATOM 777 C C . ILE A 1 96 ? 40.770 3.957 -19.379 1.00 70.38 96 ILE A C 1
ATOM 779 O O . ILE A 1 96 ? 41.863 3.392 -19.352 1.00 70.38 96 ILE A O 1
ATOM 783 N N . LEU A 1 97 ? 40.557 5.070 -20.085 1.00 77.75 97 LEU A N 1
ATOM 784 C CA . LEU A 1 97 ? 41.625 5.775 -20.789 1.00 77.75 97 LEU A CA 1
ATOM 785 C C . LEU A 1 97 ? 42.382 6.674 -19.798 1.00 77.75 97 LEU A C 1
ATOM 787 O O . LEU A 1 97 ? 41.925 7.763 -19.460 1.00 77.75 97 LEU A O 1
ATOM 791 N N . THR A 1 98 ? 43.528 6.207 -19.306 1.00 77.75 98 THR A N 1
ATOM 792 C CA . THR A 1 98 ? 44.393 6.948 -18.369 1.00 77.75 98 THR A CA 1
ATOM 793 C C . THR A 1 98 ? 45.553 7.633 -19.095 1.00 77.75 98 THR A C 1
ATOM 795 O O . THR A 1 98 ? 46.054 7.095 -20.080 1.00 77.75 98 THR A O 1
ATOM 798 N N . ARG A 1 99 ? 46.019 8.789 -18.593 1.00 80.12 99 ARG A N 1
ATOM 799 C CA . ARG A 1 99 ? 47.154 9.535 -19.179 1.00 80.12 99 ARG A CA 1
ATOM 800 C C . ARG A 1 99 ? 48.505 8.849 -18.961 1.00 80.12 99 ARG A C 1
ATOM 802 O O . ARG A 1 99 ? 49.317 8.831 -19.879 1.00 80.12 99 ARG A O 1
ATOM 809 N N . ASP A 1 100 ? 48.697 8.244 -17.789 1.00 83.44 100 ASP A N 1
ATOM 810 C CA . ASP A 1 100 ? 49.984 7.673 -17.378 1.00 83.44 100 ASP A CA 1
ATOM 811 C C . ASP A 1 100 ? 49.907 6.164 -17.120 1.00 83.44 100 ASP A C 1
ATOM 813 O O . ASP A 1 100 ? 48.896 5.639 -16.647 1.00 83.44 100 ASP A O 1
ATOM 817 N N . ALA A 1 101 ? 51.025 5.462 -17.337 1.00 76.69 101 ALA A N 1
ATOM 818 C CA . ALA A 1 101 ? 51.139 4.019 -17.099 1.00 76.69 101 ALA A CA 1
ATOM 819 C C . ALA A 1 101 ? 50.908 3.628 -15.625 1.00 76.69 101 ALA A C 1
ATOM 821 O O . ALA A 1 101 ? 50.370 2.558 -15.339 1.00 76.69 101 ALA A O 1
ATOM 822 N N . ALA A 1 102 ? 51.264 4.508 -14.681 1.00 75.44 102 ALA A N 1
ATOM 823 C CA . ALA A 1 102 ? 50.990 4.306 -13.258 1.00 75.44 102 ALA A CA 1
ATOM 824 C C . ALA A 1 102 ? 49.480 4.319 -12.964 1.00 75.44 102 ALA A C 1
ATOM 826 O O . ALA A 1 102 ? 48.975 3.445 -12.262 1.00 75.44 102 ALA A O 1
ATOM 827 N N . GLN A 1 103 ? 48.744 5.257 -13.565 1.00 72.88 103 GLN A N 1
ATOM 828 C CA . GLN A 1 103 ? 47.287 5.328 -13.452 1.00 72.88 103 GLN A CA 1
ATOM 829 C C . GLN A 1 103 ? 46.621 4.138 -14.151 1.00 72.88 103 GLN A C 1
ATOM 831 O O . GLN A 1 103 ? 45.687 3.559 -13.602 1.00 72.88 103 GLN A O 1
ATOM 836 N N . ALA A 1 104 ? 47.140 3.705 -15.304 1.00 75.19 104 ALA A N 1
ATOM 837 C CA . ALA A 1 104 ? 46.652 2.519 -16.010 1.00 75.19 104 ALA A CA 1
ATOM 838 C C . ALA A 1 104 ? 46.764 1.247 -15.155 1.00 75.19 104 ALA A C 1
ATOM 840 O O . ALA A 1 104 ? 45.898 0.376 -15.210 1.00 75.19 104 ALA A O 1
ATOM 841 N N . LYS A 1 105 ? 47.811 1.140 -14.330 1.00 71.81 105 LYS A N 1
ATOM 842 C CA . LYS A 1 105 ? 48.022 -0.017 -13.453 1.00 71.81 105 LYS A CA 1
ATOM 843 C C . LYS A 1 105 ? 47.045 -0.061 -12.275 1.00 71.81 105 LYS A C 1
ATOM 845 O O . LYS A 1 105 ? 46.703 -1.148 -11.826 1.00 71.81 105 LYS A O 1
ATOM 850 N N . VAL A 1 106 ? 46.599 1.098 -11.792 1.00 67.06 106 VAL A N 1
ATOM 851 C CA . VAL A 1 106 ? 45.639 1.202 -10.680 1.00 67.06 106 VAL A CA 1
ATOM 852 C C . VAL A 1 106 ? 44.191 1.145 -11.179 1.00 67.06 106 VAL A C 1
ATOM 854 O O . VAL A 1 106 ? 43.360 0.487 -10.563 1.00 67.06 106 VAL A O 1
ATOM 857 N N . PHE A 1 107 ? 43.893 1.803 -12.304 1.00 67.19 107 PHE A N 1
ATOM 858 C CA . PHE A 1 107 ? 42.524 2.040 -12.780 1.00 67.19 107 PHE A CA 1
ATOM 859 C C . PHE A 1 107 ? 42.205 1.394 -14.144 1.00 67.19 107 PHE A C 1
ATOM 861 O O . PHE A 1 107 ? 41.040 1.206 -14.478 1.00 67.19 107 PHE A O 1
ATOM 868 N N . GLY A 1 108 ? 43.210 1.071 -14.962 1.00 63.84 108 GLY A N 1
ATOM 869 C CA . GLY A 1 108 ? 43.038 0.678 -16.371 1.00 63.84 108 GLY A CA 1
ATOM 870 C C . GLY A 1 108 ? 42.742 -0.806 -16.601 1.00 63.84 108 GLY A C 1
ATOM 871 O O . GLY A 1 108 ? 41.978 -1.146 -17.506 1.00 63.84 108 GLY A O 1
ATOM 872 N N . ALA A 1 109 ? 43.283 -1.699 -15.770 1.00 60.38 109 ALA A N 1
ATOM 873 C CA . ALA A 1 109 ? 42.820 -3.083 -15.697 1.00 60.38 109 ALA A CA 1
ATOM 874 C C . ALA A 1 109 ? 41.520 -3.065 -14.893 1.00 60.38 109 ALA A C 1
ATOM 876 O O . ALA A 1 109 ? 41.588 -3.154 -13.670 1.00 60.38 109 ALA A O 1
ATOM 877 N N . GLY A 1 110 ? 40.393 -2.813 -15.583 1.00 60.06 110 GLY A N 1
ATOM 878 C CA . GLY A 1 110 ? 39.076 -2.544 -14.997 1.00 60.06 110 GLY A CA 1
ATOM 879 C C . GLY A 1 110 ? 38.915 -3.244 -13.661 1.00 60.06 110 GLY A C 1
ATOM 880 O O . GLY A 1 110 ? 39.097 -4.456 -13.646 1.00 60.06 110 GLY A O 1
ATOM 881 N N . TYR A 1 111 ? 38.719 -2.440 -12.601 1.00 57.56 111 TYR A N 1
ATOM 882 C CA . TYR A 1 111 ? 38.824 -2.783 -11.177 1.00 57.56 111 TYR A CA 1
ATOM 883 C C . TYR A 1 111 ? 39.064 -4.278 -10.932 1.00 57.56 111 TYR A C 1
ATOM 885 O O . TYR A 1 111 ? 38.184 -5.067 -11.290 1.00 57.56 111 TYR A O 1
ATOM 893 N N . PRO A 1 112 ? 40.131 -4.690 -10.222 1.00 60.34 112 PRO A N 1
ATOM 894 C CA . PRO A 1 112 ? 40.154 -5.982 -9.545 1.00 60.34 112 PRO A CA 1
ATOM 895 C C . PRO A 1 112 ? 39.058 -6.015 -8.455 1.00 60.34 112 PRO A C 1
ATOM 897 O O . PRO A 1 112 ? 39.321 -5.958 -7.265 1.00 60.34 112 PRO A O 1
ATOM 900 N N . GLY A 1 113 ? 37.788 -5.928 -8.855 1.00 62.69 113 GLY A N 1
ATOM 901 C CA . GLY A 1 113 ? 36.880 -7.049 -8.809 1.00 62.69 113 GLY A CA 1
ATOM 902 C C . GLY A 1 113 ? 36.861 -7.715 -7.461 1.00 62.69 113 GLY A C 1
ATOM 903 O O . GLY A 1 113 ? 37.271 -8.863 -7.364 1.00 62.69 113 GLY A O 1
ATOM 904 N N . LEU A 1 114 ? 36.312 -6.974 -6.500 1.00 59.84 114 LEU A N 1
ATOM 905 C CA . LEU A 1 114 ? 35.955 -7.365 -5.140 1.00 59.84 114 LEU A CA 1
ATOM 906 C C . LEU A 1 114 ? 37.113 -7.274 -4.134 1.00 59.84 114 LEU A C 1
ATOM 908 O O . LEU A 1 114 ? 38.129 -7.950 -4.289 1.00 59.84 114 LEU A O 1
ATOM 912 N N . PRO A 1 115 ? 36.944 -6.494 -3.048 1.00 62.25 115 PRO A N 1
ATOM 913 C CA . PRO A 1 115 ? 37.753 -6.653 -1.848 1.00 62.25 115 PRO A CA 1
ATOM 914 C C . PRO A 1 115 ? 37.626 -8.102 -1.359 1.00 62.25 115 PRO A C 1
ATOM 916 O O . PRO A 1 115 ? 36.612 -8.491 -0.787 1.00 62.25 115 PRO A O 1
ATOM 919 N N . THR A 1 116 ? 38.638 -8.924 -1.636 1.00 66.06 116 THR A N 1
ATOM 920 C CA . THR A 1 116 ? 38.686 -10.329 -1.199 1.00 66.06 116 THR A CA 1
ATOM 921 C C . THR A 1 116 ? 39.121 -10.479 0.253 1.00 66.06 116 THR A C 1
ATOM 923 O O . THR A 1 116 ? 39.092 -11.583 0.782 1.00 66.06 116 THR A O 1
ATOM 926 N N . VAL A 1 117 ? 39.556 -9.387 0.881 1.00 76.75 117 VAL A N 1
ATOM 927 C CA . VAL A 1 117 ? 39.956 -9.348 2.286 1.00 76.75 117 VAL A CA 1
ATOM 928 C C . VAL A 1 117 ? 39.020 -8.427 3.044 1.00 76.75 117 VAL A C 1
ATOM 930 O O . VAL A 1 117 ? 38.682 -7.335 2.577 1.00 76.75 117 VAL A O 1
ATOM 933 N N . THR A 1 118 ? 38.594 -8.879 4.216 1.00 79.56 118 THR A N 1
ATOM 934 C CA . THR A 1 118 ? 37.874 -8.025 5.153 1.00 79.56 118 THR A CA 1
ATOM 935 C C . THR A 1 118 ? 38.820 -6.972 5.739 1.00 79.56 118 THR A C 1
ATOM 937 O O . THR A 1 118 ? 40.046 -7.081 5.650 1.00 79.56 118 THR A O 1
ATOM 940 N N . VAL A 1 119 ? 38.257 -5.923 6.345 1.00 75.56 119 VAL A N 1
ATOM 941 C CA . VAL A 1 119 ? 39.055 -4.898 7.045 1.00 75.56 119 VAL A CA 1
ATOM 942 C C . VAL A 1 119 ? 39.935 -5.544 8.120 1.00 75.56 119 VAL A C 1
ATOM 944 O O . VAL A 1 119 ? 41.089 -5.154 8.284 1.00 75.56 119 VAL A O 1
ATOM 947 N N . ASP A 1 120 ? 39.417 -6.563 8.804 1.00 79.44 120 ASP A N 1
ATOM 948 C CA . ASP A 1 120 ? 40.128 -7.269 9.869 1.00 79.44 120 ASP A CA 1
ATOM 949 C C . ASP A 1 120 ? 41.279 -8.139 9.327 1.00 79.44 120 ASP A C 1
ATOM 951 O O . ASP A 1 120 ? 42.414 -8.013 9.795 1.00 79.44 120 ASP A O 1
ATOM 955 N N . ASP A 1 121 ? 41.045 -8.899 8.245 1.00 82.38 121 ASP A N 1
ATOM 956 C CA . ASP A 1 121 ? 42.092 -9.666 7.539 1.00 82.38 121 ASP A CA 1
ATOM 957 C C . ASP A 1 121 ? 43.265 -8.779 7.105 1.00 82.38 121 ASP A C 1
ATOM 959 O O . ASP A 1 121 ? 44.436 -9.169 7.154 1.00 82.38 121 ASP A O 1
ATOM 963 N N . TRP A 1 122 ? 42.962 -7.556 6.673 1.00 80.25 122 TRP A N 1
ATOM 964 C CA . TRP A 1 122 ? 43.974 -6.597 6.253 1.00 80.25 122 TRP A CA 1
ATOM 965 C C . TRP A 1 122 ? 44.834 -6.108 7.428 1.00 80.25 122 TRP A C 1
ATOM 967 O O . TRP A 1 122 ? 46.058 -5.983 7.296 1.00 80.25 122 TRP A O 1
ATOM 977 N N . TYR A 1 123 ? 44.224 -5.879 8.596 1.00 80.88 123 TYR A N 1
ATOM 978 C CA . TYR A 1 123 ? 44.958 -5.543 9.818 1.00 80.88 123 TYR A CA 1
ATOM 979 C C . TYR A 1 123 ? 45.831 -6.706 10.283 1.00 80.88 123 TYR A C 1
ATOM 981 O O . TYR A 1 123 ? 46.993 -6.493 10.635 1.00 80.88 123 TYR A O 1
ATOM 989 N N . GLU A 1 124 ? 45.322 -7.935 10.240 1.00 80.56 124 GLU A N 1
ATOM 990 C CA . GLU A 1 124 ? 46.103 -9.133 10.543 1.00 80.56 124 GLU A CA 1
ATOM 991 C C . GLU A 1 124 ? 47.306 -9.293 9.620 1.00 80.56 124 GLU A C 1
ATOM 993 O O . GLU A 1 124 ? 48.425 -9.524 10.087 1.00 80.56 124 GLU A O 1
ATOM 998 N N . GLN A 1 125 ? 47.109 -9.101 8.317 1.00 80.00 125 GLN A N 1
ATOM 999 C CA . GLN A 1 125 ? 48.173 -9.207 7.327 1.00 80.00 125 GLN A CA 1
ATOM 1000 C C . GLN A 1 125 ? 49.261 -8.142 7.543 1.00 80.00 125 GLN A C 1
ATOM 1002 O O . GLN A 1 125 ? 50.452 -8.458 7.478 1.00 80.00 125 GLN A O 1
ATOM 1007 N N . ARG A 1 126 ? 48.879 -6.906 7.895 1.00 76.31 126 ARG A N 1
ATOM 1008 C CA . ARG A 1 126 ? 49.822 -5.837 8.269 1.00 76.31 126 ARG A CA 1
ATOM 1009 C C . ARG A 1 126 ? 50.552 -6.092 9.587 1.00 76.31 126 ARG A C 1
ATOM 1011 O O . ARG A 1 126 ? 51.742 -5.787 9.671 1.00 76.31 126 ARG A O 1
ATOM 1018 N N . ARG A 1 127 ? 49.869 -6.647 10.598 1.00 73.69 127 ARG A N 1
ATOM 1019 C CA . ARG A 1 127 ? 50.491 -7.080 11.865 1.00 73.69 127 ARG A CA 1
ATOM 1020 C C . ARG A 1 127 ? 51.554 -8.145 11.596 1.00 73.69 127 ARG A C 1
ATOM 1022 O O . ARG A 1 127 ? 52.660 -8.055 12.116 1.00 73.69 127 ARG A O 1
ATOM 1029 N N . ARG A 1 128 ? 51.249 -9.108 10.720 1.00 77.00 128 ARG A N 1
ATOM 1030 C CA . ARG A 1 128 ? 52.153 -10.203 10.332 1.00 77.00 128 ARG A CA 1
ATOM 1031 C C . ARG A 1 128 ? 53.369 -9.732 9.529 1.00 77.00 128 ARG A C 1
ATOM 1033 O O . ARG A 1 128 ? 54.439 -10.308 9.670 1.00 77.00 128 ARG A O 1
ATOM 1040 N N . GLN A 1 129 ? 53.214 -8.682 8.719 1.00 73.06 129 GLN A N 1
ATOM 1041 C CA . GLN A 1 129 ? 54.310 -8.030 7.987 1.00 73.06 129 GLN A CA 1
ATOM 1042 C C . GLN A 1 129 ? 55.155 -7.083 8.862 1.00 73.06 129 GLN A C 1
ATOM 1044 O O . GLN A 1 129 ? 56.104 -6.485 8.363 1.00 73.06 129 GLN A O 1
ATOM 1049 N N . GLY A 1 130 ? 54.830 -6.928 10.152 1.00 67.12 130 GLY A N 1
ATOM 1050 C CA . GLY A 1 130 ? 55.620 -6.142 11.106 1.00 67.12 130 GLY A CA 1
ATOM 1051 C C . GLY A 1 130 ? 55.572 -4.625 10.895 1.00 67.12 130 GLY A C 1
ATOM 1052 O O . GLY A 1 130 ? 56.317 -3.899 11.544 1.00 67.12 130 GLY A O 1
ATOM 1053 N N . LEU A 1 131 ? 54.699 -4.130 10.008 1.00 60.78 131 LEU A N 1
ATOM 1054 C CA . LEU A 1 131 ? 54.630 -2.710 9.642 1.00 60.78 131 LEU A CA 1
ATOM 1055 C C . LEU A 1 131 ? 53.760 -1.875 10.600 1.00 60.78 131 LEU A C 1
ATOM 1057 O O . LEU A 1 131 ? 53.752 -0.650 10.526 1.00 60.78 131 LEU A O 1
ATOM 1061 N N . VAL A 1 132 ? 53.011 -2.525 11.497 1.00 56.59 132 VAL A N 1
ATOM 1062 C CA . VAL A 1 132 ? 52.175 -1.866 12.509 1.00 56.59 132 VAL A CA 1
ATOM 1063 C C . VAL A 1 132 ? 5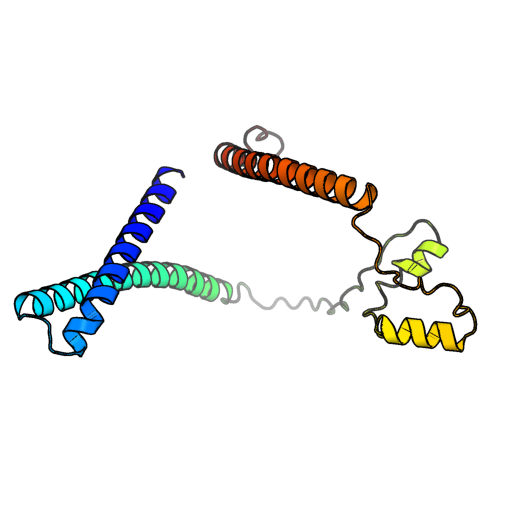2.706 -2.240 13.889 1.00 56.59 132 VAL A C 1
ATOM 1065 O O . VAL A 1 132 ? 52.391 -3.303 14.420 1.00 56.59 132 VAL A O 1
ATOM 1068 N N . SER A 1 133 ? 53.529 -1.361 14.466 1.00 54.44 133 SER A N 1
ATOM 1069 C CA . SER A 1 133 ? 53.877 -1.423 15.887 1.00 54.44 133 SER A CA 1
ATOM 1070 C C . SER A 1 133 ? 52.613 -1.166 16.711 1.00 54.44 133 SER A C 1
ATOM 1072 O O . SER A 1 133 ? 51.899 -0.189 16.479 1.00 54.44 133 SER A O 1
ATOM 1074 N N . ALA A 1 134 ? 52.329 -2.036 17.680 1.00 55.62 134 ALA A N 1
ATOM 1075 C CA . ALA A 1 134 ? 51.183 -1.963 18.588 1.00 55.62 134 ALA A CA 1
ATOM 1076 C C . ALA A 1 134 ? 51.310 -0.837 19.643 1.00 55.62 134 ALA A C 1
ATOM 1078 O O . ALA A 1 134 ? 50.934 -1.014 20.796 1.00 55.62 134 ALA A O 1
ATOM 1079 N N . GLN A 1 135 ? 51.859 0.320 19.268 1.00 50.19 135 GLN A N 1
ATOM 1080 C CA . GLN A 1 135 ? 52.024 1.493 20.138 1.00 50.19 135 GLN A CA 1
ATOM 1081 C C . GLN A 1 135 ? 51.037 2.627 19.816 1.00 50.19 135 GLN A C 1
ATOM 1083 O O . GLN A 1 135 ? 51.173 3.730 20.329 1.00 50.19 135 GLN A O 1
ATOM 1088 N N . GLY A 1 136 ? 50.028 2.362 18.984 1.00 49.53 136 GLY A N 1
ATOM 1089 C CA . GLY A 1 136 ? 49.034 3.352 18.559 1.00 49.53 136 GLY A CA 1
ATOM 1090 C C . GLY A 1 136 ? 47.593 3.021 18.939 1.00 49.53 136 GLY A C 1
ATOM 1091 O O . GLY A 1 136 ? 46.686 3.515 18.280 1.00 49.53 136 GLY A O 1
ATOM 1092 N N . ALA A 1 137 ? 47.352 2.160 19.931 1.00 41.50 137 ALA A N 1
ATOM 1093 C CA . ALA A 1 137 ? 46.008 2.011 20.484 1.00 41.50 137 ALA A CA 1
ATOM 1094 C C . ALA A 1 137 ? 45.801 3.111 21.539 1.00 41.50 137 ALA A C 1
ATOM 1096 O O . ALA A 1 137 ? 46.449 3.044 22.588 1.00 41.50 137 ALA A O 1
ATOM 1097 N N . PRO A 1 138 ? 44.946 4.126 21.310 1.00 42.28 138 PRO A N 1
ATOM 1098 C CA . PRO A 1 138 ? 44.606 5.055 22.372 1.00 42.28 138 PRO A CA 1
ATOM 1099 C C . PRO A 1 138 ? 43.874 4.263 23.458 1.00 42.28 138 PRO A C 1
ATOM 1101 O O . PRO A 1 138 ? 42.787 3.723 23.243 1.00 42.28 138 PRO A O 1
ATOM 1104 N N . GLN A 1 139 ? 44.500 4.166 24.629 1.00 41.62 139 GLN A N 1
ATOM 1105 C CA . GLN A 1 139 ? 43.814 3.840 25.870 1.00 41.62 139 GLN A CA 1
ATOM 1106 C C . GLN A 1 139 ? 42.632 4.804 26.000 1.00 41.62 139 GLN A C 1
ATOM 1108 O O . GLN A 1 139 ? 42.831 6.005 26.170 1.00 41.62 139 GLN A O 1
ATOM 1113 N N . ARG A 1 140 ? 41.401 4.290 25.894 1.00 40.41 140 ARG A N 1
ATOM 1114 C CA . ARG A 1 140 ? 40.211 5.035 26.308 1.00 40.41 140 ARG A CA 1
ATOM 1115 C C . ARG A 1 140 ? 40.292 5.224 27.818 1.00 40.41 140 ARG A C 1
ATOM 1117 O O . ARG A 1 140 ? 39.917 4.340 28.583 1.00 40.41 140 ARG A O 1
ATOM 1124 N N . THR A 1 141 ? 40.799 6.373 28.238 1.00 37.09 141 THR A N 1
ATOM 1125 C CA . THR A 1 141 ? 40.473 6.941 29.541 1.00 37.09 141 THR A CA 1
ATOM 1126 C C . THR A 1 141 ? 38.998 7.366 29.515 1.00 37.09 141 THR A C 1
ATOM 1128 O O . THR A 1 141 ? 38.513 7.811 28.470 1.00 37.09 141 THR A O 1
ATOM 1131 N N . PRO A 1 142 ? 38.241 7.220 30.616 1.00 49.09 142 PRO A N 1
ATOM 1132 C CA . PRO A 1 142 ? 36.906 7.792 30.711 1.00 49.09 142 PRO A CA 1
ATOM 1133 C C . PRO A 1 142 ? 37.082 9.299 30.923 1.00 49.09 142 PRO A C 1
ATOM 1135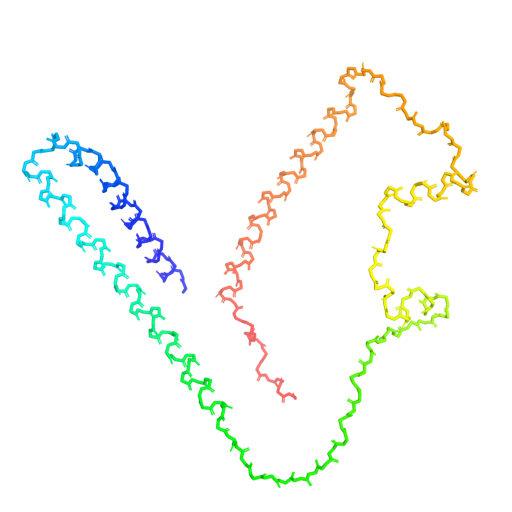 O O . PRO A 1 142 ? 37.120 9.783 32.052 1.00 49.09 142 PRO A O 1
ATOM 1138 N N . ALA A 1 143 ? 37.306 10.032 29.836 1.00 39.34 143 ALA A N 1
ATOM 1139 C CA . ALA A 1 143 ? 37.370 11.481 29.873 1.00 39.34 143 ALA A CA 1
ATOM 1140 C C . ALA A 1 143 ? 35.937 12.015 29.934 1.00 39.34 143 ALA A C 1
ATOM 1142 O O . ALA A 1 143 ? 35.111 11.711 29.075 1.00 39.34 143 ALA A O 1
ATOM 1143 N N . GLY A 1 144 ? 35.644 12.767 30.998 1.00 47.31 144 GLY A N 1
ATOM 1144 C CA . GLY A 1 144 ? 34.473 13.630 31.061 1.00 47.31 144 GLY A CA 1
ATOM 1145 C C . GLY A 1 144 ? 34.404 14.524 29.827 1.00 47.31 144 GLY A C 1
ATOM 1146 O O . GLY A 1 144 ? 35.437 14.855 29.250 1.00 47.31 144 GLY A O 1
ATOM 1147 N N . ILE A 1 145 ? 33.171 14.863 29.458 1.00 48.28 145 ILE A N 1
ATOM 1148 C CA . ILE A 1 145 ? 32.775 15.649 28.287 1.00 48.28 145 ILE A CA 1
ATOM 1149 C C . ILE A 1 145 ? 33.754 16.822 28.132 1.00 48.28 145 ILE A C 1
ATOM 1151 O O . ILE A 1 145 ? 33.736 17.759 28.932 1.00 48.28 145 ILE A O 1
ATOM 1155 N N . THR A 1 146 ? 34.672 16.719 27.175 1.00 60.84 146 THR A N 1
ATOM 1156 C CA . THR A 1 146 ? 35.646 17.770 26.877 1.00 60.84 146 THR A CA 1
ATOM 1157 C C . THR A 1 146 ? 34.964 18.854 26.045 1.00 60.84 146 THR A C 1
ATOM 1159 O O . THR A 1 146 ? 33.985 18.587 25.348 1.00 60.84 146 THR A O 1
ATOM 1162 N N . ASP A 1 147 ? 35.483 20.086 26.075 1.00 57.25 147 ASP A N 1
ATOM 1163 C CA . ASP A 1 147 ? 34.966 21.196 25.251 1.00 57.25 147 ASP A CA 1
ATOM 1164 C C . ASP A 1 147 ? 34.908 20.849 23.746 1.00 57.25 147 ASP A C 1
ATOM 1166 O O . ASP A 1 147 ? 34.075 21.384 23.013 1.00 57.25 147 ASP A O 1
ATOM 1170 N N . GLU A 1 148 ? 35.736 19.901 23.289 1.00 55.53 148 GLU A N 1
ATOM 1171 C CA . GLU A 1 148 ? 35.701 19.362 21.924 1.00 55.53 148 GLU A CA 1
ATOM 1172 C C . GLU A 1 148 ? 34.424 18.563 21.612 1.00 55.53 148 GLU A C 1
ATOM 1174 O O . GLU A 1 148 ? 33.909 18.661 20.498 1.00 55.53 148 GLU A O 1
ATOM 1179 N N . ASP A 1 149 ? 33.873 17.811 22.571 1.00 60.31 149 ASP A N 1
ATOM 1180 C CA . ASP A 1 149 ? 32.617 17.071 22.380 1.00 60.31 149 ASP A CA 1
ATOM 1181 C C . ASP A 1 149 ? 31.416 18.027 22.315 1.00 60.31 149 ASP A C 1
ATOM 1183 O O . ASP A 1 149 ? 30.480 17.810 21.542 1.00 60.31 149 ASP A O 1
ATOM 1187 N N . LEU A 1 150 ? 31.462 19.130 23.073 1.00 63.31 150 LEU A N 1
ATOM 1188 C CA . LEU A 1 150 ? 30.451 20.187 23.006 1.00 63.31 150 LEU A CA 1
ATOM 1189 C C . LEU A 1 150 ? 30.510 20.943 21.671 1.00 63.31 150 LEU A C 1
ATOM 1191 O O . LEU A 1 150 ? 29.467 21.236 21.085 1.00 63.31 150 LEU A O 1
ATOM 1195 N N . GLN A 1 151 ? 31.715 21.234 21.168 1.00 67.81 151 GLN A N 1
ATOM 1196 C CA . GLN A 1 151 ? 31.894 21.823 19.839 1.00 67.81 151 GLN A CA 1
ATOM 1197 C C . GLN A 1 151 ? 31.438 20.879 18.727 1.00 67.81 151 GLN A C 1
ATOM 1199 O O . GLN A 1 151 ? 30.765 21.333 17.806 1.00 67.81 151 GLN A O 1
ATOM 1204 N N . LYS A 1 152 ? 31.718 19.574 18.832 1.00 72.25 152 LYS A N 1
ATOM 1205 C CA . LYS A 1 152 ? 31.213 18.574 17.883 1.00 72.25 152 LYS A CA 1
ATOM 1206 C C . LYS A 1 152 ? 29.697 18.489 17.870 1.00 72.25 152 LYS A C 1
ATOM 1208 O O . LYS A 1 152 ? 29.130 18.492 16.789 1.00 72.25 152 LYS A O 1
ATOM 1213 N N . GLN A 1 153 ? 29.040 18.487 19.029 1.00 66.81 153 GLN A N 1
ATOM 1214 C CA . GLN A 1 153 ? 27.574 18.508 19.073 1.00 66.81 153 GLN A CA 1
ATOM 1215 C C . GLN A 1 153 ? 26.995 19.795 18.486 1.00 66.81 153 GLN A C 1
ATOM 1217 O O . GLN A 1 153 ? 25.965 19.750 17.823 1.00 66.81 153 GLN A O 1
ATOM 1222 N N . GLN A 1 154 ? 27.635 20.947 18.707 1.00 68.94 154 GLN A N 1
ATOM 1223 C CA . GLN A 1 154 ? 27.213 22.201 18.074 1.00 68.94 154 GLN A CA 1
ATOM 1224 C C . GLN A 1 154 ? 27.439 22.185 16.559 1.00 68.94 154 GLN A C 1
ATOM 1226 O O . GLN A 1 154 ? 26.645 22.766 15.824 1.00 68.94 154 GLN A O 1
ATOM 1231 N N . GLN A 1 155 ? 28.494 21.518 16.094 1.00 67.50 155 GLN A N 1
ATOM 1232 C CA . GLN A 1 155 ? 28.799 21.365 14.678 1.00 67.50 155 GLN A CA 1
ATOM 1233 C C . GLN A 1 155 ? 27.848 20.373 13.993 1.00 67.50 155 GLN A C 1
ATOM 1235 O O . GLN A 1 155 ? 27.307 20.721 12.952 1.00 67.50 155 GLN A O 1
ATOM 1240 N N . GLU A 1 156 ? 27.545 19.227 14.612 1.00 61.50 156 GLU A N 1
ATOM 1241 C CA . GLU A 1 156 ? 26.518 18.278 14.147 1.00 61.50 156 GLU A CA 1
ATOM 1242 C C . GLU A 1 156 ? 25.139 18.938 14.080 1.00 61.50 156 GLU A C 1
ATOM 1244 O O . GLU A 1 156 ? 24.454 18.818 13.073 1.00 61.50 156 GLU A O 1
ATOM 1249 N N . LYS A 1 157 ? 24.746 19.715 15.099 1.00 62.41 157 LYS A N 1
ATOM 1250 C CA . LYS A 1 157 ? 23.475 20.458 15.065 1.00 62.41 157 LYS A CA 1
ATOM 1251 C C . LYS A 1 157 ? 23.405 21.478 13.932 1.00 62.41 157 LYS A C 1
ATOM 1253 O O . LYS A 1 157 ? 22.331 21.735 13.404 1.00 62.41 157 LYS A O 1
ATOM 1258 N N . LYS A 1 158 ? 24.542 22.089 13.601 1.00 61.09 158 LYS A N 1
ATOM 1259 C CA . LYS A 1 158 ? 24.644 23.064 12.515 1.00 61.09 158 LYS A CA 1
ATOM 1260 C C . LYS A 1 158 ? 24.624 22.382 11.144 1.00 61.09 158 LYS A C 1
ATOM 1262 O O . LYS A 1 158 ? 24.049 22.930 10.215 1.00 61.09 158 LYS A O 1
ATOM 1267 N N . GLU A 1 159 ? 25.200 21.186 11.042 1.00 58.41 159 GLU A N 1
ATOM 1268 C CA . GLU A 1 159 ? 25.093 20.328 9.856 1.00 58.41 159 GLU A CA 1
ATOM 1269 C C . GLU A 1 159 ? 23.661 19.780 9.674 1.00 58.41 159 GLU A C 1
ATOM 1271 O O . GLU A 1 159 ? 23.180 19.735 8.546 1.00 58.41 159 GLU A O 1
ATOM 1276 N N . GLU A 1 160 ? 22.931 19.465 10.754 1.00 54.50 160 GLU A N 1
ATOM 1277 C CA . GLU A 1 160 ? 21.502 19.098 10.692 1.00 54.50 160 GLU A CA 1
ATOM 1278 C C . GLU A 1 160 ? 20.588 20.283 10.305 1.00 54.50 160 GLU A C 1
ATOM 1280 O O . GLU A 1 160 ? 19.595 20.093 9.602 1.00 54.50 160 GLU A O 1
ATOM 1285 N N . GLU A 1 161 ? 20.908 21.518 10.714 1.00 56.75 161 GLU A N 1
ATOM 1286 C CA . GLU A 1 161 ? 20.196 22.725 10.246 1.00 56.75 161 GLU A CA 1
ATOM 1287 C C . GLU A 1 161 ? 20.433 22.987 8.747 1.00 56.75 161 GLU A C 1
ATOM 1289 O O . GLU A 1 161 ? 19.492 23.334 8.024 1.00 56.75 161 GLU A O 1
ATOM 1294 N N . ASP A 1 162 ? 21.655 22.748 8.256 1.00 54.62 162 ASP A N 1
ATOM 1295 C CA . ASP A 1 162 ? 21.969 22.785 6.820 1.00 54.62 162 ASP A CA 1
ATOM 1296 C C . ASP A 1 162 ? 21.184 21.706 6.032 1.00 54.62 162 ASP A C 1
ATOM 1298 O O . ASP A 1 162 ? 20.874 21.900 4.850 1.00 54.62 162 ASP A O 1
ATOM 1302 N N . ASP A 1 163 ? 20.775 20.607 6.680 1.00 59.38 163 ASP A N 1
ATOM 1303 C CA . ASP A 1 163 ? 19.936 19.561 6.083 1.00 59.38 163 ASP A CA 1
ATOM 1304 C C . ASP A 1 163 ? 18.454 19.960 5.964 1.00 59.38 163 ASP A C 1
ATOM 1306 O O . ASP A 1 163 ? 17.802 19.599 4.977 1.00 59.38 163 ASP A O 1
ATOM 1310 N N . GLU A 1 164 ? 17.890 20.741 6.894 1.00 67.38 164 GLU A N 1
ATOM 1311 C CA . GLU A 1 164 ? 16.513 21.241 6.747 1.00 67.38 164 GLU A CA 1
ATOM 1312 C C . GLU A 1 164 ? 16.394 22.205 5.563 1.00 67.38 164 GLU A C 1
ATOM 1314 O O . GLU A 1 164 ? 15.472 22.087 4.746 1.00 67.38 164 GLU A O 1
ATOM 1319 N N . GLU A 1 165 ? 17.358 23.115 5.406 1.00 73.00 165 GLU A N 1
ATOM 1320 C CA . GLU A 1 165 ? 17.389 24.031 4.268 1.00 73.00 165 GLU A CA 1
ATOM 1321 C C . GLU A 1 165 ? 17.669 23.280 2.956 1.00 73.00 165 GLU A C 1
ATOM 1323 O O . GLU A 1 165 ? 17.037 23.564 1.930 1.00 73.00 165 GLU A O 1
ATOM 1328 N N . ALA A 1 166 ? 18.530 22.256 2.979 1.00 74.88 166 ALA A N 1
ATOM 1329 C CA . ALA A 1 166 ? 18.753 21.375 1.836 1.00 74.88 166 ALA A CA 1
ATOM 1330 C C . ALA A 1 166 ? 17.485 20.602 1.442 1.00 74.88 166 ALA A C 1
ATOM 1332 O O . ALA A 1 166 ? 17.174 20.504 0.250 1.00 74.88 166 ALA A O 1
ATOM 1333 N N . LEU A 1 167 ? 16.705 20.113 2.412 1.00 75.06 167 LEU A N 1
ATOM 1334 C CA . LEU A 1 167 ? 15.414 19.463 2.176 1.00 75.06 167 LEU A CA 1
ATOM 1335 C C . LEU A 1 167 ? 14.385 20.448 1.612 1.00 75.06 167 LEU A C 1
ATOM 1337 O O . LEU A 1 167 ? 13.669 20.107 0.665 1.00 75.06 167 LEU A O 1
ATOM 1341 N N . GLN A 1 168 ? 14.323 21.676 2.137 1.00 80.56 168 GLN A N 1
ATOM 1342 C CA . GLN A 1 168 ? 13.460 22.741 1.616 1.00 80.56 168 GLN A CA 1
ATOM 1343 C C . GLN A 1 168 ? 13.836 23.081 0.169 1.00 80.56 168 GLN A C 1
ATOM 1345 O O . GLN A 1 168 ? 12.977 23.155 -0.711 1.00 80.56 168 GLN A O 1
ATOM 1350 N N . LYS A 1 169 ? 15.134 23.229 -0.104 1.00 84.00 169 LYS A N 1
ATOM 1351 C CA . LYS A 1 169 ? 15.677 23.523 -1.431 1.00 84.00 169 LYS A CA 1
ATOM 1352 C C . LYS A 1 169 ? 15.439 22.376 -2.405 1.00 84.00 169 LYS A C 1
ATOM 1354 O O . LYS A 1 169 ? 15.092 22.637 -3.553 1.00 84.00 169 LYS A O 1
ATOM 1359 N N . ALA A 1 170 ? 15.561 21.126 -1.961 1.00 83.12 170 ALA A N 1
ATOM 1360 C CA . ALA A 1 170 ? 15.254 19.948 -2.766 1.00 83.12 170 ALA A CA 1
ATOM 1361 C C . ALA A 1 170 ? 13.764 19.887 -3.133 1.00 83.12 170 ALA A C 1
ATOM 1363 O O . ALA A 1 170 ? 13.444 19.636 -4.293 1.00 83.12 170 ALA A O 1
ATOM 1364 N N . ARG A 1 171 ? 12.863 20.186 -2.184 1.00 88.44 171 ARG A N 1
ATOM 1365 C CA . ARG A 1 171 ? 11.414 20.292 -2.438 1.00 88.44 171 ARG A CA 1
ATOM 1366 C C . ARG A 1 171 ? 11.100 21.412 -3.432 1.00 88.44 171 ARG A C 1
ATOM 1368 O O . ARG A 1 171 ? 10.445 21.161 -4.437 1.00 88.44 171 ARG A O 1
ATOM 1375 N N . ASN A 1 172 ? 11.651 22.607 -3.214 1.00 88.81 172 ASN A N 1
ATOM 1376 C CA . ASN A 1 172 ? 11.464 23.756 -4.106 1.00 88.81 172 ASN A CA 1
ATOM 1377 C C . ASN A 1 172 ? 12.017 23.490 -5.516 1.00 88.81 172 ASN A C 1
ATOM 1379 O O . ASN A 1 172 ? 11.448 23.925 -6.517 1.00 88.81 172 ASN A O 1
ATOM 1383 N N . TRP A 1 173 ? 13.135 22.766 -5.609 1.00 85.62 173 TRP A N 1
ATOM 1384 C CA . TRP A 1 173 ? 13.723 22.357 -6.881 1.00 85.62 173 TRP A CA 1
ATOM 1385 C C . TRP A 1 173 ? 12.846 21.348 -7.629 1.00 85.62 173 TRP A C 1
ATOM 1387 O O . TRP A 1 173 ? 12.798 21.371 -8.860 1.00 85.62 173 TRP A O 1
ATOM 1397 N N . ASP A 1 174 ? 12.146 20.472 -6.906 1.00 87.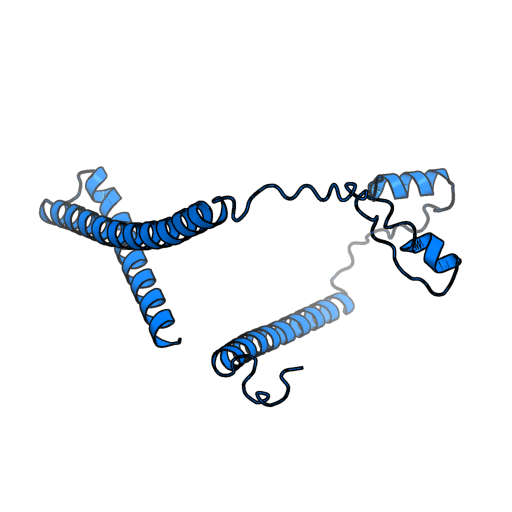44 174 ASP A N 1
ATOM 1398 C CA . ASP A 1 174 ? 11.183 19.540 -7.491 1.00 87.44 174 ASP A CA 1
ATOM 1399 C C . ASP A 1 174 ? 9.954 20.272 -8.047 1.00 87.44 174 ASP A C 1
ATOM 1401 O O . ASP A 1 174 ? 9.649 20.125 -9.232 1.00 87.44 174 ASP A O 1
ATOM 1405 N N . ASP A 1 175 ? 9.363 21.177 -7.260 1.00 88.75 175 ASP A N 1
ATOM 1406 C CA . ASP A 1 175 ? 8.225 22.013 -7.678 1.00 88.75 175 ASP A CA 1
ATOM 1407 C C . ASP A 1 175 ? 8.552 22.877 -8.916 1.00 88.75 175 ASP A C 1
ATOM 1409 O O . ASP A 1 175 ? 7.721 23.079 -9.811 1.00 88.75 175 ASP A O 1
ATOM 1413 N N . TRP A 1 176 ? 9.789 23.379 -9.012 1.00 88.25 176 TRP A N 1
ATOM 1414 C CA . TRP A 1 176 ? 10.234 24.143 -10.177 1.00 88.25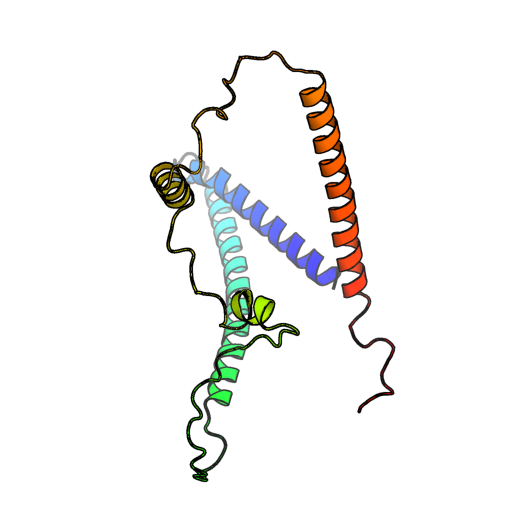 176 TRP A CA 1
ATOM 1415 C C . TRP A 1 176 ? 10.360 23.274 -11.438 1.00 88.25 176 TRP A C 1
ATOM 1417 O O . TRP A 1 176 ? 9.892 23.679 -12.506 1.00 88.25 176 TRP A O 1
ATOM 1427 N N . LYS A 1 177 ? 10.934 22.066 -11.341 1.00 84.81 177 LYS A N 1
ATOM 1428 C CA . LYS A 1 177 ? 11.039 21.137 -12.487 1.00 84.81 177 LYS A CA 1
ATOM 1429 C C . LYS A 1 177 ? 9.664 20.698 -12.996 1.00 84.81 177 LYS A C 1
ATOM 1431 O O . LYS A 1 177 ? 9.491 20.545 -14.204 1.00 84.81 177 LYS A O 1
ATOM 1436 N N . ASP A 1 178 ? 8.693 20.543 -12.101 1.00 83.62 178 ASP A N 1
ATOM 1437 C CA . ASP A 1 178 ? 7.313 20.181 -12.442 1.00 83.62 178 ASP A CA 1
ATOM 1438 C C . ASP A 1 178 ? 6.604 21.247 -13.292 1.00 83.62 178 ASP A C 1
ATOM 1440 O O . ASP A 1 178 ? 5.736 20.926 -14.109 1.00 83.62 178 ASP A O 1
ATOM 1444 N N . THR A 1 179 ? 6.981 22.517 -13.127 1.00 85.00 179 THR A N 1
ATOM 1445 C CA . THR A 1 179 ? 6.449 23.651 -13.902 1.00 85.00 179 THR A CA 1
ATOM 1446 C C . THR A 1 179 ? 7.298 24.008 -15.125 1.00 85.00 179 THR A C 1
ATOM 1448 O O . THR A 1 179 ? 6.809 24.704 -16.016 1.00 85.00 179 THR A O 1
ATOM 1451 N N . HIS A 1 180 ? 8.528 23.487 -15.221 1.00 84.00 180 HIS A N 1
ATOM 1452 C CA . HIS A 1 180 ? 9.477 23.767 -16.303 1.00 84.00 180 HIS A CA 1
ATOM 1453 C C . HIS A 1 180 ? 9.955 22.469 -16.981 1.00 84.00 180 HIS A C 1
ATOM 1455 O O . HIS A 1 180 ? 11.043 21.962 -16.686 1.00 84.00 180 HIS A O 1
ATOM 1461 N N . PRO A 1 181 ? 9.173 21.925 -17.935 1.00 80.00 181 PRO A N 1
ATOM 1462 C CA . PRO A 1 181 ? 9.548 20.730 -18.678 1.00 80.00 181 PRO A CA 1
ATOM 1463 C C . PRO A 1 181 ? 10.864 20.918 -19.440 1.00 80.00 181 PRO A C 1
ATOM 1465 O O . PRO A 1 181 ? 11.125 21.965 -20.042 1.00 80.00 181 PRO A O 1
ATOM 1468 N N . ARG A 1 182 ? 11.684 19.864 -19.483 1.00 75.69 182 ARG A N 1
ATOM 1469 C CA . ARG A 1 182 ? 12.923 19.858 -20.273 1.00 75.69 182 ARG A CA 1
ATOM 1470 C C . ARG A 1 182 ? 12.604 20.137 -21.747 1.00 75.69 182 ARG A C 1
ATOM 1472 O O . ARG A 1 182 ? 11.764 19.464 -22.335 1.00 75.69 182 ARG A O 1
ATOM 1479 N N . GLY A 1 183 ? 13.279 21.127 -22.334 1.00 73.69 183 GLY A N 1
ATOM 1480 C CA . GLY A 1 183 ? 13.059 21.558 -23.723 1.00 73.69 183 GLY A CA 1
ATOM 1481 C C . GLY A 1 183 ? 12.210 22.827 -23.882 1.00 73.69 183 GLY A C 1
ATOM 1482 O O . GLY A 1 183 ? 12.013 23.285 -25.009 1.00 73.69 183 GLY A O 1
ATOM 1483 N N . TYR A 1 184 ? 11.750 23.441 -22.785 1.00 68.38 184 TYR A N 1
ATOM 1484 C CA . TYR A 1 184 ? 11.185 24.791 -22.813 1.00 68.38 184 TYR A CA 1
ATOM 1485 C C . TYR A 1 184 ? 12.303 25.807 -23.109 1.00 68.38 184 TYR A C 1
ATOM 1487 O O . TYR A 1 184 ? 13.043 26.205 -22.217 1.00 68.38 184 TYR A O 1
ATOM 1495 N N . GLY A 1 185 ? 12.491 26.169 -24.383 1.00 72.06 185 GLY A N 1
ATOM 1496 C CA . GLY A 1 185 ? 13.418 27.240 -24.782 1.00 72.06 185 GLY A CA 1
ATOM 1497 C C . GLY A 1 185 ? 14.462 26.899 -25.847 1.00 72.06 185 GLY A C 1
ATOM 1498 O O . GLY A 1 185 ? 15.149 27.804 -26.305 1.00 72.06 185 GLY A O 1
ATOM 1499 N N . ASN A 1 186 ? 14.561 25.652 -26.320 1.00 66.38 186 ASN A N 1
ATOM 1500 C CA . ASN A 1 186 ? 15.345 25.349 -27.522 1.00 66.38 186 ASN A CA 1
ATOM 1501 C C . ASN A 1 186 ? 14.606 24.354 -28.423 1.00 66.38 186 ASN A C 1
ATOM 1503 O O . ASN A 1 186 ? 14.647 23.147 -28.211 1.00 66.38 186 ASN A O 1
ATOM 1507 N N . ARG A 1 187 ? 13.901 24.897 -29.420 1.00 64.94 187 ARG A N 1
ATOM 1508 C CA . ARG A 1 187 ? 13.193 24.145 -30.471 1.00 64.94 187 ARG A CA 1
ATOM 1509 C C . ARG A 1 187 ? 13.819 24.322 -31.859 1.00 64.94 187 ARG A C 1
ATOM 1511 O O . ARG A 1 187 ? 13.282 23.804 -32.827 1.00 64.94 187 ARG A O 1
ATOM 1518 N N . GLN A 1 188 ? 14.905 25.091 -31.960 1.00 62.09 188 GLN A N 1
ATOM 1519 C CA . GLN A 1 188 ? 15.495 25.515 -33.237 1.00 62.09 188 GLN A CA 1
ATOM 1520 C C . GLN A 1 188 ? 16.813 24.800 -33.564 1.00 62.09 188 GLN A C 1
ATOM 1522 O O . GLN A 1 188 ? 17.354 25.004 -34.642 1.00 62.09 188 GLN A O 1
ATOM 1527 N N . ASN A 1 189 ? 17.320 23.940 -32.676 1.00 61.84 189 ASN A N 1
ATOM 1528 C CA . ASN A 1 189 ? 18.484 23.106 -32.963 1.00 61.84 189 ASN A CA 1
ATOM 1529 C C . ASN A 1 189 ? 18.085 21.624 -32.951 1.00 61.84 189 ASN A C 1
ATOM 1531 O O . ASN A 1 189 ? 18.213 20.947 -31.933 1.00 61.84 189 ASN A O 1
ATOM 1535 N N . MET A 1 190 ? 17.541 21.156 -34.074 1.00 59.41 190 MET A N 1
ATOM 1536 C CA . MET A 1 190 ? 17.367 19.731 -34.368 1.00 59.41 190 MET A CA 1
ATOM 1537 C C . MET A 1 190 ? 18.522 19.334 -35.293 1.00 59.41 190 MET A C 1
ATOM 1539 O O . MET A 1 190 ? 18.379 19.379 -36.513 1.00 59.41 190 MET A O 1
ATOM 1543 N N . GLY A 1 191 ? 19.687 19.081 -34.695 1.00 56.75 191 GLY A N 1
ATOM 1544 C CA . GLY A 1 191 ? 20.869 18.528 -35.362 1.00 56.75 191 GLY A CA 1
ATOM 1545 C C . GLY A 1 191 ? 20.931 17.020 -35.197 1.00 56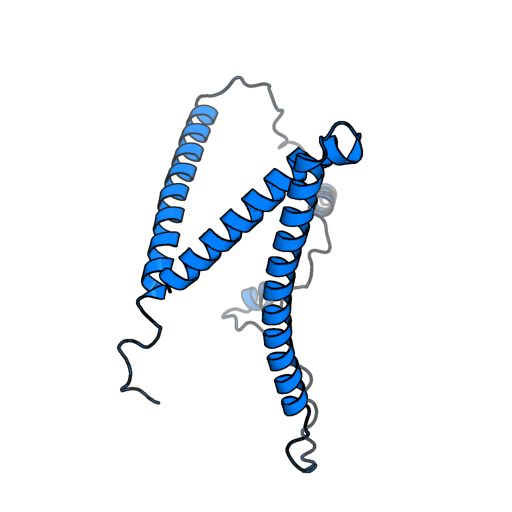.75 191 GLY A C 1
ATOM 1546 O O . GLY A 1 191 ? 20.557 16.549 -34.098 1.00 56.75 191 GLY A O 1
#

pLDDT: mean 75.97, std 16.08, range [37.09, 97.0]

InterPro domains:
  IPR007304 TAP46-like protein [PF04177] (3-181)
  IPR007304 TAP46-like protein [PTHR10933] (1-191)
  IPR038511 TAP42/TAP46-like superfamily [G3DSA:1.25.40.540] (1-80)

Radius of gyration: 32.16 Å; chains: 1; bounding box: 82×41×75 Å

Foldseek 3Di:
DVVVVVVVVVLVVVLVVLVVLLVVLVVCVVVVNDDPVSVVVNVVSVVVNVVSVVVVVVVVVVVVVVVVVVVVVVPPPPDDDPPPPPPPPDPDDDADDDPDPVCCVCPGVPDPDDPPDDPVNVVVVCVVVVVDDPPPDPDDDVDDDDVVNVVVVVVVVVVVVVVVVVVVVVVVVVVVCVVPPPPVPDPPDPD

Secondary structure (DSSP, 8-state):
-HHHHHHHHHHHHHHHHHHHHHHHHHHHHHTT-S-HHHHHHHHHHHHHHHHHHHHHHHHHHHHHHHHHHHHHHHTS--S---------PPPPPP----SSHHHIIIIIS----S--S-HHHHHHHHHHTT-S-TT-----------HHHHHHHHHHHHHHHHHHHHHHHHHHHHHHHHHS-TTTT--S---

Organism: NCBI:txid2861861

Sequence (191 aa):
MASSRQAKIERYKQKKELENRLASMRTFVESGQADEDQIREFYVLQIQKWINTSLEEIESIDQEMVILRSRATAKQPSAPPHATSRPVRAPMKPFILTRDAAQAKVFGAGYPGLPTVTVDDWYEQRRRQGLVSAQGAPQRTPAGITDEDLQKQQQEKKEEEDDEEALQKARNWDDWKDTHPRGYGNRQNMG